Protein AF-0000000074000317 (afdb_homodimer)

Nearest PDB structures (foldseek):
  3him-assembly1_A  TM=6.839E-01  e=2.232E-04  Rhodococcus jostii
  5gpa-assembly1_B  TM=7.346E-01  e=1.108E-03  Halalkalibacterium halodurans C-125
  5gp9-assembly1_A  TM=6.939E-01  e=4.728E-03  Halalkalibacterium halodurans C-125
  3whc-assembly3_F  TM=7.235E-01  e=8.621E-03  Bacillus subtilis subsp. subtilis str. 168
  6wai-assembly1_A  TM=7.110E-01  e=1.495E-02  Vibrio vulnificus

pLDDT: mean 85.28, std 20.79, range [19.98, 98.88]

Radius of gyration: 20.83 Å; Cα contacts (8 Å, |Δi|>4): 450; chains: 2; bounding box: 48×56×44 Å

Organism: NCBI:txid1917863

InterPro domains:
  IPR001647 DNA-binding HTH domain, TetR-type [PF00440] (4-39)
  IPR001647 DNA-binding HTH domain, TetR-type [PS50977] (1-47)
  IPR009057 Homedomain-like superfamily [SSF46689] (4-55)
  IPR025996 HTH-type transcriptional regulator MT1864/Rv1816-like, C-terminal domain [PF13305] (67-149)
  IPR036271 Tetracyclin repressor-like, C-terminal domain superfamily [SSF48498] (64-149)
  IPR050109 HTH-type, TetR-like transcriptional regulator [PTHR30055] (2-180)

Foldseek 3Di:
DPPCDDVCPPPVVLCVLVVPPPPPDPVPPPDPLVVLLVLLLVLLQVLLVQLLVLVVPDPALLSSLLSNLVSVLVSCLSRVSSVCSNPVPPSDDPDDRPPSNVVSNVSSLVSLLVSQVSCLVVQFFPVVDDSSVLSCLSVVQSVVLSVVCSVQCVDPDVVSVVVSVVVSSVSSVVSSVVGTDD/DPPCDDVCPPPVVLCVLVVPDPPPDPVPPPDPLVVLLVLLLVLLQVLLVQLVVLVVPDPALLSSLLSNLVSVLVSCLSRVSSVCSNPVPPSDDPDDRDPSNVVSNVSSLVSLLVSQVSCLVVQFFPVVDDSSVLSCLSVVQSVVLSVVCSVQCVDPDVVSVVVSVVVSSVSSVVSSVVGTDD

Sequence (364 aa):
MESFGVHNLSLRDIAAEIGVSHTAPYRHFPKKMDLLLAITALGFKELRDTLREAWEISEEPSEKLKKSGENYIRLAWRNPRRTELMFSGEVIPEGPIPIDLAKYGEEAYYELFRVVQYGQEKGVFQKEINTDAMAMTVWSSVHGFAVLNERYIKSEDPAVRERVEMQMSLLLTLVIDGIRTLMESFGVHNLSLRDIAAEIGVSHTAPYRHFPKKMDLLLAITALGFKELRDTLREAWEISEEPSEKLKKSGENYIRLAWRNPRRTELMFSGEVIPEGPIPIDLAKYGEEAYYELFRVVQYGQEKGVFQKEINTDAMAMTVWSSVHGFAVLNERYIKSEDPAVRERVEMQMSLLLTLVIDGIRTL

Solvent-accessible surface area (backbone atoms only — not comparable to full-atom values): 19435 Å² total; per-residue (Å²): 132,84,80,80,59,82,47,56,73,36,67,60,58,46,30,58,70,68,66,51,67,83,77,64,61,66,73,73,44,87,46,75,62,57,51,51,49,50,53,30,22,51,49,27,42,51,48,26,57,52,38,52,51,20,67,75,73,41,88,49,42,69,58,22,47,44,43,28,44,53,48,50,30,52,51,36,61,74,35,50,65,54,44,44,52,60,58,66,70,73,76,64,66,95,57,77,72,54,64,62,36,55,49,24,45,52,49,29,52,44,49,52,40,49,45,49,43,49,16,25,75,71,57,50,24,44,67,88,52,58,56,67,54,51,38,48,38,55,49,15,27,40,50,14,41,33,57,73,38,46,71,46,63,67,41,88,46,64,68,51,29,50,50,51,52,51,42,51,54,50,36,45,50,29,51,49,52,23,44,35,47,131,135,84,79,80,56,85,42,57,72,36,69,59,57,46,31,58,70,68,66,50,68,83,76,67,60,67,73,72,47,87,46,75,62,57,50,51,49,50,54,33,21,50,50,26,42,51,48,26,56,54,39,52,50,20,66,75,73,40,89,48,43,70,59,23,47,43,44,28,44,52,47,51,29,51,51,35,61,73,35,50,64,55,44,44,51,61,59,65,70,73,76,65,66,94,55,77,71,54,64,62,36,55,48,23,44,51,49,29,52,44,50,51,41,48,45,51,44,50,16,26,74,73,56,50,23,44,69,87,52,57,57,67,54,53,38,48,38,53,49,13,26,40,50,15,42,34,57,74,38,45,68,45,63,66,41,89,46,64,68,53,29,50,50,50,53,52,44,50,55,49,36,47,51,31,51,49,51,22,43,36,48,130

Secondary structure (DSSP, 8-state):
-----S----HHHHHHHTT--TTSHHHH-SSHHHHHHHHHHHHHHHHHHHHHTHHHH-SSHHHHHHHHHHHHHHHHHHSHHHHHHHHSS----SSSPPHHHHHHHHHHHHHHHHHHHHHHHTTSB-TTS-HHHHHHHHHHHHHHHHHHTHHHHT-S-HHHHHHHHHHHHHHHHHHHHHHB--/-----TT---HHHHHHHTT--SSSTTTT-SSHHHHHHHHHHHHHHHHHHHHHTHHHH-SSHHHHHHHHHHHHHHHHHHSHHHHHHHHSS----SSSPPHHHHHHHHHHHHHHHHHHHHHHHTTSB-TTS-HHHHHHHHHHHHHHHHHHTHHHHT-S-HHHHHHHHHHHHHHHHHHHHHHB--

Structure (mmCIF, N/CA/C/O backbone):
data_AF-0000000074000317-model_v1
#
loop_
_entity.id
_entity.type
_entity.pdbx_description
1 polymer 'Transcriptional regulator, TetR family'
#
loop_
_atom_site.group_PDB
_atom_site.id
_atom_site.type_symbol
_atom_site.label_atom_id
_atom_site.label_alt_id
_atom_site.label_comp_id
_atom_site.label_asym_id
_atom_site.label_entity_id
_atom_site.label_seq_id
_atom_site.pdbx_PDB_ins_code
_atom_site.Cartn_x
_atom_site.Cartn_y
_atom_site.Cartn_z
_atom_site.occupancy
_atom_site.B_iso_or_equiv
_atom_site.auth_seq_id
_atom_site.auth_comp_id
_atom_site.auth_asym_id
_atom_site.auth_atom_id
_atom_site.pdbx_PDB_model_num
ATOM 1 N N . MET A 1 1 ? -3.109 33.188 16 1 20.17 1 MET A N 1
ATOM 2 C CA . MET A 1 1 ? -2.818 31.922 16.656 1 20.17 1 MET A CA 1
ATOM 3 C C . MET A 1 1 ? -3.098 30.75 15.734 1 20.17 1 MET A C 1
ATOM 5 O O . MET A 1 1 ? -4.258 30.438 15.43 1 20.17 1 MET A O 1
ATOM 9 N N . GLU A 1 2 ? -2.449 30.656 14.547 1 25.88 2 GLU A N 1
ATOM 10 C CA . GLU A 1 2 ? -2.584 29.922 13.297 1 25.88 2 GLU A CA 1
ATOM 11 C C . GLU A 1 2 ? -2.605 28.406 13.547 1 25.88 2 GLU A C 1
ATOM 13 O O . GLU A 1 2 ? -1.661 27.859 14.109 1 25.88 2 GLU A O 1
ATOM 18 N N . SER A 1 3 ? -3.797 27.906 14.07 1 26.31 3 SER A N 1
ATOM 19 C CA . SER A 1 3 ? -4.273 26.594 14.5 1 26.31 3 SER A CA 1
ATOM 20 C C . SER A 1 3 ? -3.748 25.484 13.594 1 26.31 3 SER A C 1
ATOM 22 O O . SER A 1 3 ? -3.932 25.531 12.375 1 26.31 3 SER A O 1
ATOM 24 N N . PHE A 1 4 ? -2.568 24.938 13.93 1 30.09 4 PHE A N 1
ATOM 25 C CA . PHE A 1 4 ? -1.633 23.922 13.461 1 30.09 4 PHE A CA 1
ATOM 26 C C . PHE A 1 4 ? -2.354 22.609 13.188 1 30.09 4 PHE A C 1
ATOM 28 O O . PHE A 1 4 ? -2.836 21.953 14.109 1 30.09 4 PHE A O 1
ATOM 35 N N . GLY A 1 5 ? -3.178 22.5 12.195 1 30.34 5 GLY A N 1
ATOM 36 C CA . GLY A 1 5 ? -4.066 21.391 11.844 1 30.34 5 GLY A CA 1
ATOM 37 C C . GLY A 1 5 ? -3.387 20.047 11.906 1 30.34 5 GLY A C 1
ATOM 38 O O . GLY A 1 5 ? -2.188 19.953 12.172 1 30.34 5 GLY A O 1
ATOM 39 N N . VAL A 1 6 ? -3.953 18.938 11.5 1 35.91 6 VAL A N 1
ATOM 40 C CA . VAL A 1 6 ? -3.803 17.516 11.82 1 35.91 6 VAL A CA 1
ATOM 41 C C . VAL A 1 6 ? -2.408 17.047 11.406 1 35.91 6 VAL A C 1
ATOM 43 O O . VAL A 1 6 ? -1.836 16.156 12.047 1 35.91 6 VAL A O 1
ATOM 46 N N . HIS A 1 7 ? -2.047 17.188 10.125 1 39.53 7 HIS A N 1
ATOM 47 C CA . HIS A 1 7 ? -0.786 16.516 9.82 1 39.53 7 HIS A CA 1
ATOM 48 C C . HIS A 1 7 ? 0.372 17.172 10.57 1 39.53 7 HIS A C 1
ATOM 50 O O . HIS A 1 7 ? 1.254 17.766 9.953 1 39.53 7 HIS A O 1
ATOM 56 N N . ASN A 1 8 ? 0.291 17.828 11.625 1 38.81 8 ASN A N 1
ATOM 57 C CA . ASN A 1 8 ? 1.424 18.25 12.445 1 38.81 8 ASN A CA 1
ATOM 58 C C . ASN A 1 8 ? 2.371 17.078 12.727 1 38.81 8 ASN A C 1
ATOM 60 O O . ASN A 1 8 ? 2.219 16.375 13.727 1 38.81 8 ASN A O 1
ATOM 64 N N . LEU A 1 9 ? 2.727 16.312 11.664 1 44.44 9 LEU A N 1
ATOM 65 C CA . LEU A 1 9 ? 3.879 15.539 12.094 1 44.44 9 LEU A CA 1
ATOM 66 C C . LEU A 1 9 ? 4.832 16.391 12.93 1 44.44 9 LEU A C 1
ATOM 68 O O . LEU A 1 9 ? 5.547 17.234 12.383 1 44.44 9 LEU A O 1
ATOM 72 N N . SER A 1 10 ? 4.41 16.797 14.055 1 47.34 10 SER A N 1
ATOM 73 C CA . SER A 1 10 ? 5.277 17.594 14.914 1 47.34 10 SER A CA 1
ATOM 74 C C . SER A 1 10 ? 6.68 17 14.984 1 47.34 10 SER A C 1
ATOM 76 O O . SER A 1 10 ? 6.848 15.773 14.938 1 47.34 10 SER A O 1
ATOM 78 N N . LEU A 1 11 ? 7.656 17.797 14.391 1 49.06 11 LEU A N 1
ATOM 79 C CA . LEU A 1 11 ? 9.062 17.5 14.633 1 49.06 11 LEU A CA 1
ATOM 80 C C . LEU A 1 11 ? 9.25 16.812 15.984 1 49.06 11 LEU A C 1
ATOM 82 O O . LEU A 1 11 ? 10.109 15.938 16.125 1 49.06 11 LEU A O 1
ATOM 86 N N . ARG A 1 12 ? 8.289 17.203 16.781 1 47.19 12 ARG A N 1
ATOM 87 C CA . ARG A 1 12 ? 8.359 16.609 18.125 1 47.19 12 ARG A CA 1
ATOM 88 C C . ARG A 1 12 ? 7.984 15.141 18.094 1 47.19 12 ARG A C 1
ATOM 90 O O . ARG A 1 12 ? 8.633 14.312 18.734 1 47.19 12 ARG A O 1
ATOM 97 N N . ASP A 1 13 ? 6.977 14.867 17.344 1 53.25 13 ASP A N 1
ATOM 98 C CA . ASP A 1 13 ? 6.539 13.477 17.312 1 53.25 13 ASP A CA 1
ATOM 99 C C . ASP A 1 13 ? 7.57 12.594 16.609 1 53.25 13 ASP A C 1
ATOM 101 O O . ASP A 1 13 ? 7.836 11.469 17.047 1 53.25 13 ASP A O 1
ATOM 105 N N . ILE A 1 14 ? 8.18 13.203 15.602 1 54.78 14 ILE A N 1
ATOM 106 C CA . ILE A 1 14 ? 9.227 12.477 14.883 1 54.78 14 ILE A CA 1
ATOM 107 C C . ILE A 1 14 ? 10.461 12.336 15.773 1 54.78 14 ILE A C 1
ATOM 109 O O . ILE A 1 14 ? 11.062 11.266 15.836 1 54.78 14 ILE A O 1
ATOM 113 N N . ALA A 1 15 ? 10.805 13.477 16.359 1 51.44 15 ALA A N 1
ATOM 114 C CA . ALA A 1 15 ? 11.961 13.461 17.25 1 51.44 15 ALA A CA 1
ATOM 115 C C . ALA A 1 15 ? 11.773 12.438 18.359 1 51.44 15 ALA A C 1
ATOM 117 O O . ALA A 1 15 ? 12.719 11.719 18.719 1 51.44 15 ALA A O 1
ATOM 118 N N . ALA A 1 16 ? 10.578 12.391 18.875 1 51.31 16 ALA A N 1
ATOM 119 C CA . ALA A 1 16 ? 10.281 11.43 19.938 1 51.31 16 ALA A CA 1
ATOM 120 C C . ALA A 1 16 ? 10.414 10 19.438 1 51.31 16 ALA A C 1
ATOM 122 O O . ALA A 1 16 ? 10.859 9.117 20.172 1 51.31 16 ALA A O 1
ATOM 123 N N . GLU A 1 17 ? 10.016 9.914 18.297 1 50.31 17 GLU A N 1
ATOM 124 C CA . GLU A 1 17 ? 10.086 8.57 17.734 1 50.31 17 GLU A CA 1
ATOM 125 C C . GLU A 1 17 ? 11.531 8.141 17.5 1 50.31 17 GLU A C 1
ATOM 127 O O . GLU A 1 17 ? 11.859 6.957 17.594 1 50.31 17 GLU A O 1
ATOM 132 N N . ILE A 1 18 ? 12.32 9.156 17.094 1 50 18 ILE A N 1
ATOM 133 C CA . ILE A 1 18 ? 13.68 8.781 16.719 1 50 18 ILE A CA 1
ATOM 134 C C . ILE A 1 18 ? 14.586 8.875 17.953 1 50 18 ILE A C 1
ATOM 136 O O . ILE A 1 18 ? 15.797 8.641 17.859 1 50 18 ILE A O 1
ATOM 140 N N . GLY A 1 19 ? 13.992 9 19.125 1 42.91 19 GLY A N 1
ATOM 141 C CA . GLY A 1 19 ? 14.805 9.016 20.328 1 42.91 19 GLY A CA 1
ATOM 142 C C . GLY A 1 19 ? 15.703 10.234 20.422 1 42.91 19 GLY A C 1
ATOM 143 O O . GLY A 1 19 ? 16.734 10.203 21.109 1 42.91 19 GLY A O 1
ATOM 144 N N . VAL A 1 20 ? 15.734 11.172 19.547 1 40.84 20 VAL A N 1
ATOM 145 C CA . VAL A 1 20 ? 16.578 12.359 19.719 1 40.84 20 VAL A CA 1
ATOM 146 C C . VAL A 1 20 ? 15.945 13.289 20.75 1 40.84 20 VAL A C 1
ATOM 148 O O . VAL A 1 20 ? 14.727 13.477 20.766 1 40.84 20 VAL A O 1
ATOM 151 N N . SER A 1 21 ? 16.453 13.344 21.969 1 37.53 21 SER A N 1
ATOM 152 C CA . SER A 1 21 ? 16.094 14.25 23.062 1 37.53 21 SER A CA 1
ATOM 153 C C . SER A 1 21 ? 15.922 15.68 22.547 1 37.53 21 SER A C 1
ATOM 155 O O . SER A 1 21 ? 16.562 16.078 21.578 1 37.53 21 SER A O 1
ATOM 157 N N . HIS A 1 22 ? 14.789 16.422 22.828 1 38.41 22 HIS A N 1
ATOM 158 C CA . HIS A 1 22 ? 14.375 17.781 22.516 1 38.41 22 HIS A CA 1
ATOM 159 C C . HIS A 1 22 ? 15.562 18.734 22.562 1 38.41 22 HIS A C 1
ATOM 161 O O . HIS A 1 22 ? 15.43 19.906 22.203 1 38.41 22 HIS A O 1
ATOM 167 N N . THR A 1 23 ? 16.469 18.516 23.547 1 35.22 23 THR A N 1
ATOM 168 C CA . THR A 1 23 ? 17.375 19.625 23.875 1 35.22 23 THR A CA 1
ATOM 169 C C . THR A 1 23 ? 18.219 20 22.672 1 35.22 23 THR A C 1
ATOM 171 O O . THR A 1 23 ? 18.547 21.172 22.469 1 35.22 23 THR A O 1
ATOM 174 N N . ALA A 1 24 ? 19.031 19.109 22.156 1 36.31 24 ALA A N 1
ATOM 175 C CA . ALA A 1 24 ? 20.266 19.5 21.469 1 36.31 24 ALA A CA 1
ATOM 176 C C . ALA A 1 24 ? 19.969 20.062 20.094 1 36.31 24 ALA A C 1
ATOM 178 O O . ALA A 1 24 ? 20.609 21.016 19.641 1 36.31 24 ALA A O 1
ATOM 179 N N . PRO A 1 25 ? 19.25 19.234 19.297 1 41.72 25 PRO A N 1
ATOM 180 C CA . PRO A 1 25 ? 19.5 19.516 17.875 1 41.72 25 PRO A CA 1
ATOM 181 C C . PRO A 1 25 ? 18.781 20.766 17.375 1 41.72 25 PRO A C 1
ATOM 183 O O . PRO A 1 25 ? 18.844 21.094 16.188 1 41.72 25 PRO A O 1
ATOM 186 N N . TYR A 1 26 ? 18.016 21.344 18.234 1 41.06 26 TYR A N 1
ATOM 187 C CA . TYR A 1 26 ? 17.328 22.453 17.578 1 41.06 26 TYR A CA 1
ATOM 188 C C . TYR A 1 26 ? 18.328 23.484 17.062 1 41.06 26 TYR A C 1
ATOM 190 O O . TYR A 1 26 ? 18.031 24.25 16.156 1 41.06 26 TYR A O 1
ATOM 198 N N . ARG A 1 27 ? 19.25 23.656 17.906 1 39.38 27 ARG A N 1
ATOM 199 C CA . ARG A 1 27 ? 20.094 24.812 17.609 1 39.38 27 ARG A CA 1
ATOM 200 C C . ARG A 1 27 ? 20.828 24.625 16.297 1 39.38 27 ARG A C 1
ATOM 202 O O . ARG A 1 27 ? 21.094 25.609 15.586 1 39.38 27 ARG A O 1
ATOM 209 N N . HIS A 1 28 ? 21.484 23.469 16.016 1 39.66 28 HIS A N 1
ATOM 210 C CA . HIS A 1 28 ? 22.5 23.375 14.977 1 39.66 28 HIS A CA 1
ATOM 211 C C . HIS A 1 28 ? 21.875 23.031 13.625 1 39.66 28 HIS A C 1
ATOM 213 O O . HIS A 1 28 ? 22.594 22.938 12.617 1 39.66 28 HIS A O 1
ATOM 219 N N . PHE A 1 29 ? 20.719 22.266 13.539 1 45.66 29 PHE A N 1
ATOM 220 C CA . PHE A 1 29 ? 20.281 22.141 12.148 1 45.66 29 PHE A CA 1
ATOM 221 C C . PHE A 1 29 ? 19.688 23.453 11.641 1 45.66 29 PHE A C 1
ATOM 223 O O . PHE A 1 29 ? 18.672 23.906 12.148 1 45.66 29 PHE A O 1
ATOM 230 N N . PRO A 1 30 ? 20.453 24.391 11.148 1 53.12 30 PRO A N 1
ATOM 231 C CA . PRO A 1 30 ? 20 25.703 10.719 1 53.12 30 PRO A CA 1
ATOM 232 C C . PRO A 1 30 ? 18.578 25.688 10.133 1 53.12 30 PRO A C 1
ATOM 234 O O . PRO A 1 30 ? 17.859 26.672 10.234 1 53.12 30 PRO A O 1
ATOM 237 N N . LYS A 1 31 ? 18.031 24.469 9.289 1 68.94 31 LYS A N 1
ATOM 238 C CA . LYS A 1 31 ? 16.75 24.516 8.594 1 68.94 31 LYS A CA 1
ATOM 239 C C . LYS A 1 31 ? 15.953 23.234 8.844 1 68.94 31 LYS A C 1
ATOM 241 O O . LYS A 1 31 ? 16.516 22.156 8.953 1 68.94 31 LYS A O 1
ATOM 246 N N . LYS A 1 32 ? 14.906 23.234 9.453 1 75.69 32 LYS A N 1
ATOM 247 C CA . LYS A 1 32 ? 13.914 22.172 9.625 1 75.69 32 LYS A CA 1
ATOM 248 C C . LYS A 1 32 ? 14.062 21.109 8.547 1 75.69 32 LYS A C 1
ATOM 250 O O . LYS A 1 32 ? 14 19.906 8.836 1 75.69 32 LYS A O 1
ATOM 255 N N . MET A 1 33 ? 14.461 21.422 7.457 1 80.31 33 MET A N 1
ATOM 256 C CA . MET A 1 33 ? 14.555 20.5 6.328 1 80.31 33 MET A CA 1
ATOM 257 C C . MET A 1 33 ? 15.781 19.609 6.453 1 80.31 33 MET A C 1
ATOM 259 O O . MET A 1 33 ? 15.734 18.438 6.105 1 80.31 33 MET A O 1
ATOM 263 N N . ASP A 1 34 ? 16.797 20.094 6.945 1 80.12 34 ASP A N 1
ATOM 264 C CA . ASP A 1 34 ? 18.016 19.312 7.121 1 80.12 34 ASP A CA 1
ATOM 265 C C . ASP A 1 34 ? 17.797 18.203 8.148 1 80.12 34 ASP A C 1
ATOM 267 O O . ASP A 1 34 ? 18.312 17.094 7.984 1 80.12 34 ASP A O 1
ATOM 271 N N . LEU A 1 35 ? 17.188 18.562 9.219 1 83.44 35 LEU A N 1
ATOM 272 C CA . LEU A 1 35 ? 16.875 17.578 10.242 1 83.44 35 LEU A CA 1
ATOM 273 C C . LEU A 1 35 ? 15.977 16.469 9.688 1 83.44 35 LEU A C 1
ATOM 275 O O . LEU A 1 35 ? 16.234 15.281 9.922 1 83.44 35 LEU A O 1
ATOM 279 N N . LEU A 1 36 ? 14.977 16.844 8.906 1 84.88 36 LEU A N 1
ATOM 280 C CA . LEU A 1 36 ? 14.062 15.875 8.32 1 84.88 36 LEU A CA 1
ATOM 281 C C . LEU A 1 36 ? 14.805 14.938 7.367 1 84.88 36 LEU A C 1
ATOM 283 O O . LEU A 1 36 ? 14.547 13.734 7.355 1 84.88 36 LEU A O 1
ATOM 287 N N . LEU A 1 37 ? 15.703 15.531 6.668 1 87.38 37 LEU A N 1
ATOM 288 C CA . LEU A 1 37 ? 16.484 14.742 5.734 1 87.38 37 LEU A CA 1
ATOM 289 C C . LEU A 1 37 ? 17.359 13.734 6.48 1 87.38 37 LEU A C 1
ATOM 291 O O . LEU A 1 37 ? 17.5 12.586 6.055 1 87.38 37 LEU A O 1
ATOM 295 N N . ALA A 1 38 ? 17.891 14.148 7.555 1 87 38 ALA A N 1
ATOM 296 C CA . ALA A 1 38 ? 18.75 13.266 8.352 1 87 38 ALA A CA 1
ATOM 297 C C . ALA A 1 38 ? 17.938 12.133 8.969 1 87 38 ALA A C 1
ATOM 299 O O . ALA A 1 38 ? 18.375 10.984 8.977 1 87 38 ALA A O 1
ATOM 300 N N . ILE A 1 39 ? 16.797 12.422 9.461 1 89.5 39 ILE A N 1
ATOM 301 C CA . ILE A 1 39 ? 15.906 11.43 10.047 1 89.5 39 ILE A CA 1
ATOM 302 C C . ILE A 1 39 ? 15.484 10.414 8.984 1 89.5 39 ILE A C 1
ATOM 304 O O . ILE A 1 39 ? 15.461 9.211 9.25 1 89.5 39 ILE A O 1
ATOM 308 N N . THR A 1 40 ? 15.219 10.938 7.844 1 92.31 40 THR A N 1
ATOM 309 C CA . THR A 1 40 ? 14.836 10.078 6.727 1 92.31 40 THR A CA 1
ATOM 310 C C . THR A 1 40 ? 15.977 9.148 6.344 1 92.31 40 THR A C 1
ATOM 312 O O . THR A 1 40 ? 15.773 7.949 6.145 1 92.31 40 THR A O 1
ATOM 315 N N . ALA A 1 41 ? 17.172 9.68 6.281 1 93.25 41 ALA A N 1
ATOM 316 C CA . ALA A 1 41 ? 18.344 8.867 5.965 1 93.25 41 ALA A CA 1
ATOM 317 C C . ALA A 1 41 ? 18.531 7.75 6.988 1 93.25 41 ALA A C 1
ATOM 319 O O . ALA A 1 41 ? 18.797 6.602 6.621 1 93.25 41 ALA A O 1
ATOM 320 N N . LEU A 1 42 ? 18.344 8.062 8.195 1 93.75 42 LEU A N 1
ATOM 321 C CA . LEU A 1 42 ? 18.469 7.066 9.258 1 93.75 42 LEU A CA 1
ATOM 322 C C . LEU A 1 42 ? 17.375 6 9.125 1 93.75 42 LEU A C 1
ATOM 324 O O . LEU A 1 42 ? 17.625 4.824 9.406 1 93.75 42 LEU A O 1
ATOM 328 N N . GLY A 1 43 ? 16.203 6.406 8.758 1 95.75 43 GLY A N 1
ATOM 329 C CA . GLY A 1 43 ? 15.133 5.461 8.5 1 95.75 43 GLY A CA 1
ATOM 330 C C . GLY A 1 43 ? 15.477 4.449 7.422 1 95.75 43 GLY A C 1
ATOM 331 O O . GLY A 1 43 ? 15.266 3.248 7.602 1 95.75 43 GLY A O 1
ATOM 332 N N . PHE A 1 44 ? 16.078 4.934 6.383 1 96.94 44 PHE A N 1
ATOM 333 C CA . PHE A 1 44 ? 16.438 4.051 5.281 1 96.94 44 PHE A CA 1
ATOM 334 C C . PHE A 1 44 ? 17.609 3.145 5.68 1 96.94 44 PHE A C 1
ATOM 336 O O . PHE A 1 44 ? 17.672 1.992 5.242 1 96.94 44 PHE A O 1
ATOM 343 N N . LYS A 1 45 ? 18.516 3.689 6.461 1 97.38 45 LYS A N 1
ATOM 344 C CA . LYS A 1 45 ? 19.594 2.854 6.969 1 97.38 45 LYS A CA 1
ATOM 345 C C . LYS A 1 45 ? 19.062 1.689 7.793 1 97.38 45 LYS A C 1
ATOM 347 O O . LYS A 1 45 ? 19.469 0.543 7.605 1 97.38 45 LYS A O 1
ATOM 352 N N . GLU A 1 46 ? 18.156 1.977 8.68 1 97.31 46 GLU A N 1
ATOM 353 C CA . GLU A 1 46 ? 17.547 0.929 9.5 1 97.31 46 GLU A CA 1
ATOM 354 C C . GLU A 1 46 ? 16.797 -0.074 8.633 1 97.31 46 GLU A C 1
ATOM 356 O O . GLU A 1 46 ? 16.844 -1.28 8.883 1 97.31 46 GLU A O 1
ATOM 361 N N . LEU A 1 47 ? 16.062 0.41 7.633 1 97.88 47 LEU A N 1
ATOM 362 C CA . LEU A 1 47 ? 15.344 -0.462 6.715 1 97.88 47 LEU A CA 1
ATOM 363 C C . LEU A 1 47 ? 16.297 -1.409 5.996 1 97.88 47 LEU A C 1
ATOM 365 O O . LEU A 1 47 ? 16.047 -2.617 5.941 1 97.88 47 LEU A O 1
ATOM 369 N N . ARG A 1 48 ? 17.375 -0.845 5.492 1 97.69 48 ARG A N 1
ATOM 370 C CA . ARG A 1 48 ? 18.391 -1.65 4.836 1 97.69 48 ARG A CA 1
ATOM 371 C C . ARG A 1 48 ? 18.906 -2.75 5.762 1 97.69 48 ARG A C 1
ATOM 373 O O . ARG A 1 48 ? 18.938 -3.922 5.379 1 97.69 48 ARG A O 1
ATOM 380 N N . ASP A 1 49 ? 19.219 -2.375 6.969 1 97.19 49 ASP A N 1
ATOM 381 C CA . ASP A 1 49 ? 19.766 -3.33 7.93 1 97.19 49 ASP A CA 1
ATOM 382 C C . ASP A 1 49 ? 18.734 -4.402 8.281 1 97.19 49 ASP A C 1
ATOM 384 O O . ASP A 1 49 ? 19.078 -5.582 8.398 1 97.19 49 ASP A O 1
ATOM 388 N N . THR A 1 50 ? 17.5 -4.031 8.43 1 96.56 50 THR A N 1
ATOM 389 C CA . THR A 1 50 ? 16.406 -4.938 8.766 1 96.56 50 THR A CA 1
ATOM 390 C C . THR A 1 50 ? 16.172 -5.938 7.641 1 96.56 50 THR A C 1
ATOM 392 O O . THR A 1 50 ? 16 -7.133 7.895 1 96.56 50 THR A O 1
ATOM 395 N N . LEU A 1 51 ? 16.172 -5.473 6.387 1 96.81 51 LEU A N 1
ATOM 396 C CA . LEU A 1 51 ? 15.938 -6.348 5.242 1 96.81 51 LEU A CA 1
ATOM 397 C C . LEU A 1 51 ? 17.094 -7.312 5.043 1 96.81 51 LEU A C 1
ATOM 399 O O . LEU A 1 51 ? 16.891 -8.445 4.594 1 96.81 51 LEU A O 1
ATOM 403 N N . ARG A 1 52 ? 18.297 -6.883 5.41 1 95.06 52 ARG A N 1
ATOM 404 C CA . ARG A 1 52 ? 19.484 -7.727 5.289 1 95.06 52 ARG A CA 1
ATOM 405 C C . ARG A 1 52 ? 19.391 -8.953 6.195 1 95.06 52 ARG A C 1
ATOM 407 O O . ARG A 1 52 ? 19.922 -10.008 5.875 1 95.06 52 ARG A O 1
ATOM 414 N N . GLU A 1 53 ? 18.656 -8.812 7.289 1 93.12 53 GLU A N 1
ATOM 415 C CA . GLU A 1 53 ? 18.5 -9.891 8.25 1 93.12 53 GLU A CA 1
ATOM 416 C C . GLU A 1 53 ? 17.812 -11.102 7.617 1 93.12 53 GLU A C 1
ATOM 418 O O . GLU A 1 53 ? 18.047 -12.242 8.039 1 93.12 53 GLU A O 1
ATOM 423 N N . ALA A 1 54 ? 16.953 -10.867 6.629 1 87.38 54 ALA A N 1
ATOM 424 C CA . ALA A 1 54 ? 16.219 -11.945 5.973 1 87.38 54 ALA A CA 1
ATOM 425 C C . ALA A 1 54 ? 17.172 -12.938 5.312 1 87.38 54 ALA A C 1
ATOM 427 O O . ALA A 1 54 ? 16.859 -14.125 5.184 1 87.38 54 ALA A O 1
ATOM 428 N N . TRP A 1 55 ? 18.328 -12.508 4.863 1 90.44 55 TRP A N 1
ATOM 429 C CA . TRP A 1 55 ? 19.297 -13.344 4.164 1 90.44 55 TRP A CA 1
ATOM 430 C C . TRP A 1 55 ? 19.969 -14.328 5.121 1 90.44 55 TRP A C 1
ATOM 432 O O . TRP A 1 55 ? 20.516 -15.344 4.688 1 90.44 55 TRP A O 1
ATOM 442 N N . GLU A 1 56 ? 19.859 -14.016 6.41 1 92.12 56 GLU A N 1
ATOM 443 C CA . GLU A 1 56 ? 20.516 -14.867 7.402 1 92.12 56 GLU A CA 1
ATOM 444 C C . GLU A 1 56 ? 19.578 -15.953 7.906 1 92.12 56 GLU A C 1
ATOM 446 O O . GLU A 1 56 ? 20.016 -16.922 8.539 1 92.12 56 GLU A O 1
ATOM 451 N N . ILE A 1 57 ? 18.391 -15.875 7.586 1 90 57 ILE A N 1
ATOM 452 C CA . ILE A 1 57 ? 17.375 -16.719 8.219 1 90 57 ILE A CA 1
ATOM 453 C C . ILE A 1 57 ? 17.172 -17.984 7.379 1 90 57 ILE A C 1
ATOM 455 O O . ILE A 1 57 ? 16.938 -19.062 7.918 1 90 57 ILE A O 1
ATOM 459 N N . SER A 1 58 ? 17.172 -17.875 6.086 1 90.19 58 SER A N 1
ATOM 460 C CA . SER A 1 58 ? 16.891 -19.016 5.215 1 90.19 58 SER A CA 1
ATOM 461 C C . SER A 1 58 ? 17.609 -18.875 3.877 1 90.19 58 SER A C 1
ATOM 463 O O . SER A 1 58 ? 17.953 -17.766 3.463 1 90.19 58 SER A O 1
ATOM 465 N N . GLU A 1 59 ? 17.812 -20.031 3.26 1 92.25 59 GLU A N 1
ATOM 466 C CA . GLU A 1 59 ? 18.359 -20.047 1.907 1 92.25 59 GLU A CA 1
ATOM 467 C C . GLU A 1 59 ? 17.25 -20.156 0.863 1 92.25 59 GLU A C 1
ATOM 469 O O . GLU A 1 59 ? 17.5 -19.984 -0.332 1 92.25 59 GLU A O 1
ATOM 474 N N . GLU A 1 60 ? 16.047 -20.438 1.299 1 96.62 60 GLU A N 1
ATOM 475 C CA . GLU A 1 60 ? 14.938 -20.578 0.367 1 96.62 60 GLU A CA 1
ATOM 476 C C . GLU A 1 60 ? 14.391 -19.203 -0.038 1 96.62 60 GLU A C 1
ATOM 478 O O . GLU A 1 60 ? 14.008 -18.406 0.819 1 96.62 60 GLU A O 1
ATOM 483 N N . PRO A 1 61 ? 14.32 -18.938 -1.348 1 97.44 61 PRO A N 1
ATOM 484 C CA . PRO A 1 61 ? 13.938 -17.594 -1.825 1 97.44 61 PRO A CA 1
ATOM 485 C C . PRO A 1 61 ? 12.578 -17.156 -1.291 1 97.44 61 PRO A C 1
ATOM 487 O O . PRO A 1 61 ? 12.422 -16 -0.875 1 97.44 61 PRO A O 1
ATOM 490 N N . SER A 1 62 ? 11.602 -18.078 -1.279 1 97.81 62 SER A N 1
ATOM 491 C CA . SER A 1 62 ? 10.266 -17.703 -0.808 1 97.81 62 SER A CA 1
ATOM 492 C C . SER A 1 62 ? 10.281 -17.344 0.672 1 97.81 62 SER A C 1
ATOM 494 O O . SER A 1 62 ? 9.625 -16.391 1.088 1 97.81 62 SER A O 1
ATOM 496 N N . GLU A 1 63 ? 11.023 -18.078 1.444 1 97.31 63 GLU A N 1
ATOM 497 C CA . GLU A 1 63 ? 11.125 -17.797 2.873 1 97.31 63 GLU A CA 1
ATOM 498 C C . GLU A 1 63 ? 11.859 -16.484 3.127 1 97.31 63 GLU A C 1
ATOM 500 O O . GLU A 1 63 ? 11.477 -15.711 4.016 1 97.31 63 GLU A O 1
ATOM 505 N N . LYS A 1 64 ? 12.922 -16.203 2.365 1 97.62 64 LYS A N 1
ATOM 506 C CA . LYS A 1 64 ? 13.648 -14.945 2.467 1 97.62 64 LYS A CA 1
ATOM 507 C C . LYS A 1 64 ? 12.734 -13.758 2.18 1 97.62 64 LYS A C 1
ATOM 509 O O . LYS A 1 64 ? 12.758 -12.758 2.902 1 97.62 64 LYS A O 1
ATOM 514 N N . LEU A 1 65 ? 11.984 -13.914 1.126 1 98.25 65 LEU A N 1
ATOM 515 C CA . LEU A 1 65 ? 11.086 -12.828 0.733 1 98.25 65 LEU A CA 1
ATOM 516 C C . LEU A 1 65 ? 9.992 -12.633 1.771 1 98.25 65 LEU A C 1
ATOM 518 O O . LEU A 1 65 ? 9.641 -11.5 2.102 1 98.25 65 LEU A O 1
ATOM 522 N N . LYS A 1 66 ? 9.445 -13.734 2.273 1 98.19 66 LYS A N 1
ATOM 523 C CA . LYS A 1 66 ? 8.422 -13.664 3.314 1 98.19 66 LYS A CA 1
ATOM 524 C C . LYS A 1 66 ? 8.953 -12.953 4.559 1 98.19 66 LYS A C 1
ATOM 526 O O . LYS A 1 66 ? 8.297 -12.07 5.102 1 98.19 66 LYS A O 1
ATOM 531 N N . LYS A 1 67 ? 10.109 -13.297 4.977 1 97.75 67 LYS A N 1
ATOM 532 C CA . LYS A 1 67 ? 10.727 -12.688 6.156 1 97.75 67 LYS A CA 1
ATOM 533 C C . LYS A 1 67 ? 11.031 -11.211 5.914 1 97.75 67 LYS A C 1
ATOM 535 O O . LYS A 1 67 ? 10.828 -10.383 6.801 1 97.75 67 LYS A O 1
ATOM 540 N N . SER A 1 68 ? 11.547 -10.906 4.746 1 98 68 SER A N 1
ATOM 541 C CA . SER A 1 68 ? 11.773 -9.508 4.387 1 98 68 SER A CA 1
ATOM 542 C C . SER A 1 68 ? 10.484 -8.695 4.492 1 98 68 SER A C 1
ATOM 544 O O . SER A 1 68 ? 10.484 -7.594 5.039 1 98 68 SER A O 1
ATOM 546 N N . GLY A 1 69 ? 9.391 -9.273 3.961 1 98.5 69 GLY A N 1
ATOM 547 C CA . GLY A 1 69 ? 8.102 -8.602 4.027 1 98.5 69 GLY A CA 1
ATOM 548 C C . GLY A 1 69 ? 7.602 -8.406 5.449 1 98.5 69 GLY A C 1
ATOM 549 O O . GLY A 1 69 ? 7.137 -7.32 5.805 1 98.5 69 GLY A O 1
ATOM 550 N N . GLU A 1 70 ? 7.723 -9.406 6.246 1 98.19 70 GLU A N 1
ATOM 551 C CA . GLU A 1 70 ? 7.344 -9.312 7.652 1 98.19 70 GLU A CA 1
ATOM 552 C C . GLU A 1 70 ? 8.141 -8.227 8.367 1 98.19 70 GLU A C 1
ATOM 554 O O . GLU A 1 70 ? 7.57 -7.422 9.109 1 98.19 70 GLU A O 1
ATOM 559 N N . ASN A 1 71 ? 9.438 -8.242 8.156 1 97.62 71 ASN A N 1
ATOM 560 C CA . ASN A 1 71 ? 10.32 -7.262 8.789 1 97.62 71 ASN A CA 1
ATOM 561 C C . ASN A 1 71 ? 9.977 -5.84 8.359 1 97.62 71 ASN A C 1
ATOM 563 O O . ASN A 1 71 ? 9.984 -4.918 9.18 1 97.62 71 ASN A O 1
ATOM 567 N N . TYR A 1 72 ? 9.695 -5.68 7.113 1 98.38 72 TYR A N 1
ATOM 568 C CA . TYR A 1 72 ? 9.297 -4.371 6.605 1 98.38 72 TYR A CA 1
ATOM 569 C C . TYR A 1 72 ? 8.047 -3.867 7.316 1 98.38 72 TYR A C 1
ATOM 571 O O . TYR A 1 72 ? 8.023 -2.736 7.809 1 98.38 72 TYR A O 1
ATOM 579 N N . ILE A 1 73 ? 7.031 -4.707 7.391 1 98.62 73 ILE A N 1
ATOM 580 C CA . ILE A 1 73 ? 5.746 -4.328 7.969 1 98.62 73 ILE A CA 1
ATOM 581 C C . ILE A 1 73 ? 5.93 -3.99 9.445 1 98.62 73 ILE A C 1
ATOM 583 O O . ILE A 1 73 ? 5.445 -2.957 9.922 1 98.62 73 ILE A O 1
ATOM 587 N N . ARG A 1 74 ? 6.656 -4.762 10.117 1 97.75 74 ARG A N 1
ATOM 588 C CA . ARG A 1 74 ? 6.867 -4.543 11.547 1 97.75 74 ARG A CA 1
ATOM 589 C C . ARG A 1 74 ? 7.66 -3.262 11.797 1 97.75 74 ARG A C 1
ATOM 591 O O . ARG A 1 74 ? 7.375 -2.523 12.742 1 97.75 74 ARG A O 1
ATOM 598 N N . LEU A 1 75 ? 8.648 -3.012 10.992 1 97.38 75 LEU A N 1
ATOM 599 C CA . LEU A 1 75 ? 9.414 -1.777 11.109 1 97.38 75 LEU A CA 1
ATOM 600 C C . LEU A 1 75 ? 8.531 -0.559 10.875 1 97.38 75 LEU A C 1
ATOM 602 O O . LEU A 1 75 ? 8.609 0.423 11.617 1 97.38 75 LEU A O 1
ATOM 606 N N . ALA A 1 76 ? 7.707 -0.633 9.828 1 97.12 76 ALA A N 1
ATOM 607 C CA . ALA A 1 76 ? 6.789 0.463 9.531 1 97.12 76 ALA A CA 1
ATOM 608 C C . ALA A 1 76 ? 5.84 0.717 10.703 1 97.12 76 ALA A C 1
ATOM 610 O O . ALA A 1 76 ? 5.559 1.869 11.039 1 97.12 76 ALA A O 1
ATOM 611 N N . TRP A 1 77 ? 5.363 -0.355 11.32 1 96.75 77 TRP A N 1
ATOM 612 C CA . TRP A 1 77 ? 4.43 -0.237 12.43 1 96.75 77 TRP A CA 1
ATOM 613 C C . TRP A 1 77 ? 5.125 0.318 13.672 1 96.75 77 TRP A C 1
ATOM 615 O O . TRP A 1 77 ? 4.512 1.034 14.469 1 96.75 77 TRP A O 1
ATOM 625 N N . ARG A 1 78 ? 6.379 0.057 13.828 1 95.06 78 ARG A N 1
ATOM 626 C CA . ARG A 1 78 ? 7.141 0.549 14.977 1 95.06 78 ARG A CA 1
ATOM 627 C C . ARG A 1 78 ? 7.434 2.039 14.836 1 95.06 78 ARG A C 1
ATOM 629 O O . ARG A 1 78 ? 7.5 2.76 15.836 1 95.06 78 ARG A O 1
ATOM 636 N N . ASN A 1 79 ? 7.59 2.516 13.602 1 92.06 79 ASN A N 1
ATOM 637 C CA . ASN A 1 79 ? 7.945 3.904 13.336 1 92.06 79 ASN A CA 1
ATOM 638 C C . ASN A 1 79 ? 7.074 4.5 12.234 1 92.06 79 ASN A C 1
ATOM 640 O O . ASN A 1 79 ? 7.586 4.926 11.195 1 92.06 79 ASN A O 1
ATOM 644 N N . PRO A 1 80 ? 5.797 4.629 12.5 1 90 80 PRO A N 1
ATOM 645 C CA . PRO A 1 80 ? 4.891 5.027 11.422 1 90 80 PRO A CA 1
ATOM 646 C C . PRO A 1 80 ? 5.18 6.434 10.898 1 90 80 PRO A C 1
ATOM 648 O O . PRO A 1 80 ? 5.074 6.684 9.695 1 90 80 PRO A O 1
ATOM 651 N N . ARG A 1 81 ? 5.5 7.34 11.758 1 85.19 81 ARG A N 1
ATOM 652 C CA . ARG A 1 81 ? 5.766 8.711 11.336 1 85.19 81 ARG A CA 1
ATOM 653 C C . ARG A 1 81 ? 7.059 8.797 10.531 1 85.19 81 ARG A C 1
ATOM 655 O O . ARG A 1 81 ? 7.137 9.531 9.539 1 85.19 81 ARG A O 1
ATOM 662 N N . ARG A 1 82 ? 8.078 8.109 10.969 1 90.31 82 ARG A N 1
ATOM 663 C CA . ARG A 1 82 ? 9.312 8.055 10.195 1 90.31 82 ARG A CA 1
ATOM 664 C C . ARG A 1 82 ? 9.078 7.414 8.836 1 90.31 82 ARG A C 1
ATOM 666 O O . ARG A 1 82 ? 9.617 7.875 7.824 1 90.31 82 ARG A O 1
ATOM 673 N N . THR A 1 83 ? 8.297 6.336 8.828 1 93.19 83 THR A N 1
ATOM 674 C CA . THR A 1 83 ? 7.957 5.676 7.574 1 93.19 83 THR A CA 1
ATOM 675 C C . THR A 1 83 ? 7.238 6.637 6.633 1 93.19 83 THR A C 1
ATOM 677 O O . THR A 1 83 ? 7.535 6.684 5.438 1 93.19 83 THR A O 1
ATOM 680 N N . GLU A 1 84 ? 6.375 7.367 7.152 1 88.94 84 GLU A N 1
ATOM 681 C CA . GLU A 1 84 ? 5.676 8.375 6.359 1 88.94 84 GLU A CA 1
ATOM 682 C C . GLU A 1 84 ? 6.652 9.383 5.766 1 88.94 84 GLU A C 1
ATOM 684 O O . GLU A 1 84 ? 6.547 9.742 4.594 1 88.94 84 GLU A O 1
ATOM 689 N N . LEU A 1 85 ? 7.574 9.867 6.516 1 86.88 85 LEU A N 1
ATOM 690 C CA . LEU A 1 85 ? 8.578 10.805 6.039 1 86.88 85 LEU A CA 1
ATOM 691 C C . LEU A 1 85 ? 9.391 10.203 4.898 1 86.88 85 LEU A C 1
ATOM 693 O O . LEU A 1 85 ? 9.711 10.891 3.922 1 86.88 85 LEU A O 1
ATOM 697 N N . MET A 1 86 ? 9.664 8.984 5.043 1 92.88 86 MET A N 1
ATOM 698 C CA . MET A 1 86 ? 10.516 8.273 4.09 1 92.88 86 MET A CA 1
ATOM 699 C C . MET A 1 86 ? 9.836 8.164 2.73 1 92.88 86 MET A C 1
ATOM 701 O O . MET A 1 86 ? 10.492 8.227 1.692 1 92.88 86 MET A O 1
ATOM 705 N N . PHE A 1 87 ? 8.492 8.094 2.756 1 92.06 87 PHE A N 1
ATOM 706 C CA . PHE A 1 87 ? 7.875 7.664 1.503 1 92.06 87 PHE A CA 1
ATOM 707 C C . PHE A 1 87 ? 6.809 8.656 1.057 1 92.06 87 PHE A C 1
ATOM 709 O O . PHE A 1 87 ? 6.23 8.508 -0.023 1 92.06 87 PHE A O 1
ATOM 716 N N . SER A 1 88 ? 6.523 9.68 1.809 1 79.94 88 SER A N 1
ATOM 717 C CA . SER A 1 88 ? 5.477 10.641 1.476 1 79.94 88 SER A CA 1
ATOM 718 C C . SER A 1 88 ? 5.91 11.57 0.346 1 79.94 88 SER A C 1
ATOM 720 O O . SER A 1 88 ? 5.074 12.203 -0.3 1 79.94 88 SER A O 1
ATOM 722 N N . GLY A 1 89 ? 7.207 11.695 0.046 1 75.25 89 GLY A N 1
ATOM 723 C CA . GLY A 1 89 ? 7.699 12.641 -0.938 1 75.25 89 GLY A CA 1
ATOM 724 C C . GLY A 1 89 ? 7.727 14.07 -0.428 1 75.25 89 GLY A C 1
ATOM 725 O O . GLY A 1 89 ? 8.023 15 -1.184 1 75.25 89 GLY A O 1
ATOM 726 N N . GLU A 1 90 ? 7.438 14.258 0.774 1 70 90 GLU A N 1
ATOM 727 C CA . GLU A 1 90 ? 7.363 15.602 1.337 1 70 90 GLU A CA 1
ATOM 728 C C . GLU A 1 90 ? 8.75 16.125 1.696 1 70 90 GLU A C 1
ATOM 730 O O . GLU A 1 90 ? 8.945 17.344 1.816 1 70 90 GLU A O 1
ATOM 735 N N . VAL A 1 91 ? 9.617 15.258 1.973 1 74.88 91 VAL A N 1
ATOM 736 C CA . VAL A 1 91 ? 10.984 15.641 2.291 1 74.88 91 VAL A CA 1
ATOM 737 C C . VAL A 1 91 ? 11.773 15.875 1.003 1 74.88 91 VAL A C 1
ATOM 739 O O . VAL A 1 91 ? 12.359 14.945 0.446 1 74.88 91 VAL A O 1
ATOM 742 N N . ILE A 1 92 ? 11.633 17.062 0.454 1 74.44 92 ILE A N 1
ATOM 743 C CA . ILE A 1 92 ? 12.289 17.422 -0.8 1 74.44 92 ILE A CA 1
ATOM 744 C C . ILE A 1 92 ? 13.445 18.375 -0.52 1 74.44 92 ILE A C 1
ATOM 746 O O . ILE A 1 92 ? 13.234 19.516 -0.111 1 74.44 92 ILE A O 1
ATOM 750 N N . PRO A 1 93 ? 14.562 17.828 -0.819 1 78.25 93 PRO A N 1
ATOM 751 C CA . PRO A 1 93 ? 15.711 18.703 -0.585 1 78.25 93 PRO A CA 1
ATOM 752 C C . PRO A 1 93 ? 15.758 19.891 -1.541 1 78.25 93 PRO A C 1
ATOM 754 O O . PRO A 1 93 ? 15.352 19.781 -2.699 1 78.25 93 PRO A O 1
ATOM 757 N N . GLU A 1 94 ? 16.062 21.094 -1.014 1 75.25 94 GLU A N 1
ATOM 758 C CA . GLU A 1 94 ? 16.25 22.281 -1.843 1 75.25 94 GLU A CA 1
ATOM 759 C C . GLU A 1 94 ? 17.484 22.141 -2.732 1 75.25 94 GLU A C 1
ATOM 761 O O . GLU A 1 94 ? 17.547 22.734 -3.811 1 75.25 94 GLU A O 1
ATOM 766 N N . GLY A 1 95 ? 18.359 21.328 -2.443 1 79.81 95 GLY A N 1
ATOM 767 C CA . GLY A 1 95 ? 19.594 21.062 -3.162 1 79.81 95 GLY A CA 1
ATOM 768 C C . GLY A 1 95 ? 19.781 19.594 -3.484 1 79.81 95 GLY A C 1
ATOM 769 O O . GLY A 1 95 ? 18.812 18.844 -3.648 1 79.81 95 GLY A O 1
ATOM 770 N N . PRO A 1 96 ? 20.969 19.375 -3.713 1 85.69 96 PRO A N 1
ATOM 771 C CA . PRO A 1 96 ? 21.266 17.953 -3.971 1 85.69 96 PRO A CA 1
ATOM 772 C C . PRO A 1 96 ? 20.812 17.047 -2.832 1 85.69 96 PRO A C 1
ATOM 774 O O . PRO A 1 96 ? 20.875 17.438 -1.663 1 85.69 96 PRO A O 1
ATOM 777 N N . ILE A 1 97 ? 20.359 15.945 -3.201 1 87.12 97 ILE A N 1
ATOM 778 C CA . ILE A 1 97 ? 20 14.945 -2.203 1 87.12 97 ILE A CA 1
ATOM 779 C C . ILE A 1 97 ? 21.234 14.586 -1.374 1 87.12 97 ILE A C 1
ATOM 781 O O . ILE A 1 97 ? 22.297 14.289 -1.926 1 87.12 97 ILE A O 1
ATOM 785 N N . PRO A 1 98 ? 21.094 14.703 -0.051 1 89.94 98 PRO A N 1
ATOM 786 C CA . PRO A 1 98 ? 22.219 14.273 0.771 1 89.94 98 PRO A CA 1
ATOM 787 C C . PRO A 1 98 ? 22.719 12.883 0.407 1 89.94 98 PRO A C 1
ATOM 789 O O . PRO A 1 98 ? 21.922 11.984 0.146 1 89.94 98 PRO A O 1
ATOM 792 N N . ILE A 1 99 ? 23.953 12.68 0.363 1 90.81 99 ILE A N 1
ATOM 793 C CA . ILE A 1 99 ? 24.609 11.461 -0.103 1 90.81 99 ILE A CA 1
ATOM 794 C C . ILE A 1 99 ? 24.109 10.266 0.708 1 90.81 99 ILE A C 1
ATOM 796 O O . ILE A 1 99 ? 23.828 9.203 0.149 1 90.81 99 ILE A O 1
ATOM 800 N N . ASP A 1 100 ? 24.031 10.422 2.02 1 91.25 100 ASP A N 1
ATOM 801 C CA . ASP A 1 100 ? 23.594 9.336 2.889 1 91.25 100 ASP A CA 1
ATOM 802 C C . ASP A 1 100 ? 22.156 8.922 2.576 1 91.25 100 ASP A C 1
ATOM 804 O O . ASP A 1 100 ? 21.828 7.734 2.588 1 91.25 100 ASP A O 1
ATOM 808 N N . LEU A 1 101 ? 21.359 9.883 2.338 1 92.56 101 LEU A N 1
ATOM 809 C CA . LEU A 1 101 ? 19.969 9.578 2.008 1 92.56 101 LEU A CA 1
ATOM 810 C C . LEU A 1 101 ? 19.891 8.789 0.706 1 92.56 101 LEU A C 1
ATOM 812 O O . LEU A 1 101 ? 19.188 7.77 0.64 1 92.56 101 LEU A O 1
ATOM 816 N N . ALA A 1 102 ? 20.562 9.25 -0.299 1 93.25 102 ALA A N 1
ATOM 817 C CA . ALA A 1 102 ? 20.578 8.547 -1.581 1 93.25 102 ALA A CA 1
ATOM 818 C C . ALA A 1 102 ? 21.156 7.141 -1.429 1 93.25 102 ALA A C 1
ATOM 820 O O . ALA A 1 102 ? 20.562 6.176 -1.932 1 93.25 102 ALA A O 1
ATOM 821 N N . LYS A 1 103 ? 22.219 7.043 -0.725 1 95.88 103 LYS A N 1
ATOM 822 C CA . LYS A 1 103 ? 22.922 5.773 -0.536 1 95.88 103 LYS A CA 1
ATOM 823 C C . LYS A 1 103 ? 22.031 4.77 0.201 1 95.88 103 LYS A C 1
ATOM 825 O O . LYS A 1 103 ? 21.812 3.652 -0.277 1 95.88 103 LYS A O 1
ATOM 830 N N . TYR A 1 104 ? 21.5 5.16 1.316 1 95 104 TYR A N 1
ATOM 831 C CA . TYR A 1 104 ? 20.734 4.227 2.131 1 95 104 TYR A CA 1
ATOM 832 C C . TYR A 1 104 ? 19.406 3.869 1.455 1 95 104 TYR A C 1
ATOM 834 O O . TYR A 1 104 ? 18.938 2.738 1.569 1 95 104 TYR A O 1
ATOM 842 N N . GLY A 1 105 ? 18.828 4.852 0.771 1 95.38 105 GLY A N 1
ATOM 843 C CA . GLY A 1 105 ? 17.641 4.547 -0.004 1 95.38 105 GLY A CA 1
ATOM 844 C C . GLY A 1 105 ? 17.875 3.498 -1.073 1 95.38 105 GLY A C 1
ATOM 845 O O . GLY A 1 105 ? 17.109 2.537 -1.186 1 95.38 105 GLY A O 1
ATOM 846 N N . GLU A 1 106 ? 18.891 3.676 -1.8 1 96.56 106 GLU A N 1
ATOM 847 C CA . GLU A 1 106 ? 19.25 2.738 -2.861 1 96.56 106 GLU A CA 1
ATOM 848 C C . GLU A 1 106 ? 19.594 1.367 -2.291 1 96.56 106 GLU A C 1
ATOM 850 O O . GLU A 1 106 ? 19.188 0.34 -2.838 1 96.56 106 GLU A O 1
ATOM 855 N N . GLU A 1 107 ? 20.328 1.369 -1.229 1 97.19 107 GLU A N 1
ATOM 856 C CA . GLU A 1 107 ? 20.75 0.109 -0.617 1 97.19 107 GLU A CA 1
ATOM 857 C C . GLU A 1 107 ? 19.547 -0.648 -0.055 1 97.19 107 GLU A C 1
ATOM 859 O O . GLU A 1 107 ? 19.484 -1.876 -0.141 1 97.19 107 GLU A O 1
ATOM 864 N N . ALA A 1 108 ? 18.625 0.058 0.576 1 97.5 108 ALA A N 1
ATOM 865 C CA . ALA A 1 108 ? 17.422 -0.585 1.098 1 97.5 108 ALA A CA 1
ATOM 866 C C . ALA A 1 108 ? 16.625 -1.25 -0.023 1 97.5 108 ALA A C 1
ATOM 868 O O . ALA A 1 108 ? 16.203 -2.402 0.106 1 97.5 108 ALA A O 1
ATOM 869 N N . TYR A 1 109 ? 16.438 -0.541 -1.105 1 97.06 109 TYR A N 1
ATOM 870 C CA . TYR A 1 109 ? 15.734 -1.108 -2.248 1 97.06 109 TYR A CA 1
ATOM 871 C C . TYR A 1 109 ? 16.484 -2.316 -2.805 1 97.06 109 TYR A C 1
ATOM 873 O O . TYR A 1 109 ? 15.859 -3.314 -3.184 1 97.06 109 TYR A O 1
ATOM 881 N N . TYR A 1 110 ? 17.766 -2.191 -2.877 1 97.38 110 TYR A N 1
ATOM 882 C CA . TYR A 1 110 ? 18.578 -3.268 -3.434 1 97.38 110 TYR A CA 1
ATOM 883 C C . TYR A 1 110 ? 18.406 -4.547 -2.621 1 97.38 110 TYR A C 1
ATOM 885 O O . TYR A 1 110 ? 18.453 -5.648 -3.174 1 97.38 110 TYR A O 1
ATOM 893 N N . GLU A 1 111 ? 18.188 -4.449 -1.333 1 97.44 111 GLU A N 1
ATOM 894 C CA . GLU A 1 111 ? 18 -5.637 -0.509 1 97.44 111 GLU A CA 1
ATOM 895 C C . GLU A 1 111 ? 16.75 -6.398 -0.924 1 97.44 111 GLU A C 1
ATOM 897 O O . GLU A 1 111 ? 16.719 -7.629 -0.906 1 97.44 111 GLU A O 1
ATOM 902 N N . LEU A 1 112 ? 15.719 -5.684 -1.27 1 97.5 112 LEU A N 1
ATOM 903 C CA . LEU A 1 112 ? 14.523 -6.324 -1.815 1 97.5 112 LEU A CA 1
ATOM 904 C C . LEU A 1 112 ? 14.797 -6.875 -3.213 1 97.5 112 LEU A C 1
ATOM 906 O O . LEU A 1 112 ? 14.453 -8.023 -3.51 1 97.5 112 LEU A O 1
ATOM 910 N N . PHE A 1 113 ? 15.43 -6.074 -4.02 1 97.94 113 PHE A N 1
ATOM 911 C CA . PHE A 1 113 ? 15.758 -6.438 -5.395 1 97.94 113 PHE A CA 1
ATOM 912 C C . PHE A 1 113 ? 16.531 -7.754 -5.438 1 97.94 113 PHE A C 1
ATOM 914 O O . PHE A 1 113 ? 16.203 -8.648 -6.219 1 97.94 113 PHE A O 1
ATOM 921 N N . ARG A 1 114 ? 17.469 -7.875 -4.605 1 97.5 114 ARG A N 1
ATOM 922 C CA . ARG A 1 114 ? 18.375 -9.023 -4.695 1 97.5 114 ARG A CA 1
ATOM 923 C C . ARG A 1 114 ? 17.672 -10.305 -4.246 1 97.5 114 ARG A C 1
ATOM 925 O O . ARG A 1 114 ? 17.953 -11.383 -4.766 1 97.5 114 ARG A O 1
ATOM 932 N N . VAL A 1 115 ? 16.734 -10.219 -3.266 1 97.75 115 VAL A N 1
ATOM 933 C CA . VAL A 1 115 ? 15.977 -11.406 -2.875 1 97.75 115 VAL A CA 1
ATOM 934 C C . VAL A 1 115 ? 15.117 -11.883 -4.047 1 97.75 115 VAL A C 1
ATOM 936 O O . VAL A 1 115 ? 15.055 -13.078 -4.332 1 97.75 115 VAL A O 1
ATOM 939 N N . VAL A 1 116 ? 14.461 -10.945 -4.758 1 98.5 116 VAL A N 1
ATOM 940 C CA . VAL A 1 116 ? 13.633 -11.273 -5.91 1 98.5 116 VAL A CA 1
ATOM 941 C C . VAL A 1 116 ? 14.508 -11.875 -7.016 1 98.5 116 VAL A C 1
ATOM 943 O O . VAL A 1 116 ? 14.18 -12.93 -7.562 1 98.5 116 VAL A O 1
ATOM 946 N N . GLN A 1 117 ? 15.609 -11.219 -7.266 1 98.56 117 GLN A N 1
ATOM 947 C CA . GLN A 1 117 ? 16.531 -11.695 -8.289 1 98.56 117 GLN A CA 1
ATOM 948 C C . GLN A 1 117 ? 17.047 -13.094 -7.969 1 98.56 117 GLN A C 1
ATOM 950 O O . GLN A 1 117 ? 17.125 -13.953 -8.852 1 98.56 117 GLN A O 1
ATOM 955 N N . TYR A 1 118 ? 17.406 -13.266 -6.746 1 98 118 TYR A N 1
ATOM 956 C CA . TYR A 1 118 ? 17.875 -14.562 -6.285 1 98 118 TYR A CA 1
ATOM 957 C C . TYR A 1 118 ? 16.844 -15.648 -6.551 1 98 118 TYR A C 1
ATOM 959 O O . TYR A 1 118 ? 17.172 -16.719 -7.055 1 98 118 TYR A O 1
ATOM 967 N N . GLY A 1 119 ? 15.594 -15.398 -6.223 1 98.38 119 GLY A N 1
ATOM 968 C CA . GLY A 1 119 ? 14.516 -16.344 -6.477 1 98.38 119 GLY A CA 1
ATOM 969 C C . GLY A 1 119 ? 14.312 -16.625 -7.953 1 98.38 119 GLY A C 1
ATOM 970 O O . GLY A 1 119 ? 14.016 -17.766 -8.336 1 98.38 119 GLY A O 1
ATOM 971 N N . GLN A 1 120 ? 14.445 -15.602 -8.773 1 98.56 120 GLN A N 1
ATOM 972 C CA . GLN A 1 120 ? 14.344 -15.789 -10.219 1 98.56 120 GLN A CA 1
ATOM 973 C C . GLN A 1 120 ? 15.484 -16.656 -10.742 1 98.56 120 GLN A C 1
ATOM 975 O O . GLN A 1 120 ? 15.266 -17.562 -11.547 1 98.56 120 GLN A O 1
ATOM 980 N N . GLU A 1 121 ? 16.641 -16.359 -10.289 1 98.06 121 GLU A N 1
ATOM 981 C CA . GLU A 1 121 ? 17.828 -17.125 -10.703 1 98.06 121 GLU A CA 1
ATOM 982 C C . GLU A 1 121 ? 17.703 -18.594 -10.305 1 98.06 121 GLU A C 1
ATOM 984 O O . GLU A 1 121 ? 18.156 -19.484 -11.031 1 98.06 121 GLU A O 1
ATOM 989 N N . LYS A 1 122 ? 17.062 -18.875 -9.156 1 97.69 122 LYS A N 1
ATOM 990 C CA . LYS A 1 122 ? 16.891 -20.234 -8.656 1 97.69 122 LYS A CA 1
ATOM 991 C C . LYS A 1 122 ? 15.68 -20.906 -9.297 1 97.69 122 LYS A C 1
ATOM 993 O O . LYS A 1 122 ? 15.391 -22.062 -9.016 1 97.69 122 LYS A O 1
ATOM 998 N N . GLY A 1 123 ? 14.922 -20.172 -10.047 1 98 123 GLY A N 1
ATOM 999 C CA . GLY A 1 123 ? 13.773 -20.719 -10.75 1 98 123 GLY A CA 1
ATOM 1000 C C . GLY A 1 123 ? 12.531 -20.797 -9.883 1 98 123 GLY A C 1
ATOM 1001 O O . GLY A 1 123 ? 11.547 -21.438 -10.258 1 98 123 GLY A O 1
ATOM 1002 N N . VAL A 1 124 ? 12.578 -20.156 -8.75 1 98.25 124 VAL A N 1
ATOM 1003 C CA . VAL A 1 124 ? 11.453 -20.172 -7.809 1 98.25 124 VAL A CA 1
ATOM 1004 C C . VAL A 1 124 ? 10.438 -19.109 -8.203 1 98.25 124 VAL A C 1
ATOM 1006 O O . VAL A 1 124 ? 9.227 -19.328 -8.094 1 98.25 124 VAL A O 1
ATOM 1009 N N . PHE A 1 125 ? 10.938 -17.953 -8.633 1 98.62 125 PHE A N 1
ATOM 1010 C CA . PHE A 1 125 ? 10.086 -16.891 -9.125 1 98.62 125 PHE A CA 1
ATOM 1011 C C . PHE A 1 125 ? 10.148 -16.797 -10.648 1 98.62 125 PHE A C 1
ATOM 1013 O O . PHE A 1 125 ? 11.156 -17.172 -11.25 1 98.62 125 PHE A O 1
ATOM 1020 N N . GLN A 1 126 ? 9.086 -16.312 -11.227 1 98.25 126 GLN A N 1
ATOM 1021 C CA . GLN A 1 126 ? 8.953 -16.234 -12.68 1 98.25 126 GLN A CA 1
ATOM 1022 C C . GLN A 1 126 ? 10.07 -15.391 -13.289 1 98.25 126 GLN A C 1
ATOM 1024 O O . GLN A 1 126 ? 10.18 -14.195 -13.023 1 98.25 126 GLN A O 1
ATOM 1029 N N . LYS A 1 127 ? 10.828 -15.945 -14.203 1 97.06 127 LYS A N 1
ATOM 1030 C CA . LYS A 1 127 ? 12.016 -15.312 -14.766 1 97.06 127 LYS A CA 1
ATOM 1031 C C . LYS A 1 127 ? 11.641 -14.32 -15.867 1 97.06 127 LYS A C 1
ATOM 1033 O O . LYS A 1 127 ? 12.445 -13.453 -16.234 1 97.06 127 LYS A O 1
ATOM 1038 N N . GLU A 1 128 ? 10.461 -14.484 -16.438 1 96.62 128 GLU A N 1
ATOM 1039 C CA . GLU A 1 128 ? 10.055 -13.648 -17.562 1 96.62 128 GLU A CA 1
ATOM 1040 C C . GLU A 1 128 ? 9.617 -12.266 -17.094 1 96.62 128 GLU A C 1
ATOM 1042 O O . GLU A 1 128 ? 9.484 -11.344 -17.906 1 96.62 128 GLU A O 1
ATOM 1047 N N . ILE A 1 129 ? 9.359 -12.188 -15.781 1 97.31 129 ILE A N 1
ATOM 1048 C CA . ILE A 1 129 ? 8.953 -10.898 -15.227 1 97.31 129 ILE A CA 1
ATOM 1049 C C . ILE A 1 129 ? 10.18 -10.078 -14.859 1 97.31 129 ILE A C 1
ATOM 1051 O O . ILE A 1 129 ? 11.117 -10.586 -14.242 1 97.31 129 ILE A O 1
ATOM 1055 N N . ASN A 1 130 ? 10.164 -8.812 -15.32 1 97.56 130 ASN A N 1
ATOM 1056 C CA . ASN A 1 130 ? 11.227 -7.891 -14.93 1 97.56 130 ASN A CA 1
ATOM 1057 C C . ASN A 1 130 ? 11.406 -7.84 -13.422 1 97.56 130 ASN A C 1
ATOM 1059 O O . ASN A 1 130 ? 10.43 -7.734 -12.68 1 97.56 130 ASN A O 1
ATOM 1063 N N . THR A 1 131 ? 12.641 -7.934 -12.945 1 98.31 131 THR A N 1
ATOM 1064 C CA . THR A 1 131 ? 12.945 -8.023 -11.523 1 98.31 131 THR A CA 1
ATOM 1065 C C . THR A 1 131 ? 12.414 -6.805 -10.781 1 98.31 131 THR A C 1
ATOM 1067 O O . THR A 1 131 ? 11.805 -6.934 -9.711 1 98.31 131 THR A O 1
ATOM 1070 N N . ASP A 1 132 ? 12.594 -5.602 -11.32 1 97.75 132 ASP A N 1
ATOM 1071 C CA . ASP A 1 132 ? 12.125 -4.367 -10.695 1 97.75 132 ASP A CA 1
ATOM 1072 C C . ASP A 1 132 ? 10.609 -4.352 -10.562 1 97.75 132 ASP A C 1
ATOM 1074 O O . ASP A 1 132 ? 10.07 -3.93 -9.539 1 97.75 132 ASP A O 1
ATOM 1078 N N . ALA A 1 133 ? 9.969 -4.805 -11.57 1 97.44 133 ALA A N 1
ATOM 1079 C CA . ALA A 1 133 ? 8.508 -4.82 -11.562 1 97.44 133 ALA A CA 1
ATOM 1080 C C . ALA A 1 133 ? 7.973 -5.793 -10.516 1 97.44 133 ALA A C 1
ATOM 1082 O O . ALA A 1 133 ? 7.004 -5.488 -9.812 1 97.44 133 ALA A O 1
ATOM 1083 N N . MET A 1 134 ? 8.609 -6.918 -10.438 1 98.44 134 MET A N 1
ATOM 1084 C CA . MET A 1 134 ? 8.219 -7.898 -9.422 1 98.44 134 MET A CA 1
ATOM 1085 C C . MET A 1 134 ? 8.469 -7.363 -8.023 1 98.44 134 MET A C 1
ATOM 1087 O O . MET A 1 134 ? 7.621 -7.496 -7.137 1 98.44 134 MET A O 1
ATOM 1091 N N . ALA A 1 135 ? 9.664 -6.766 -7.848 1 98.5 135 ALA A N 1
ATOM 1092 C CA . ALA A 1 135 ? 10 -6.164 -6.555 1 98.5 135 ALA A CA 1
ATOM 1093 C C . ALA A 1 135 ? 8.984 -5.09 -6.176 1 98.5 135 ALA A C 1
ATOM 1095 O O . ALA A 1 135 ? 8.555 -5.016 -5.02 1 98.5 135 ALA A O 1
ATOM 1096 N N . MET A 1 136 ? 8.57 -4.262 -7.121 1 98.06 136 MET A N 1
ATOM 1097 C CA . MET A 1 136 ? 7.582 -3.215 -6.891 1 98.06 136 MET A CA 1
ATOM 1098 C C . MET A 1 136 ? 6.246 -3.811 -6.457 1 98.06 136 MET A C 1
ATOM 1100 O O . MET A 1 136 ? 5.578 -3.273 -5.574 1 98.06 136 MET A O 1
ATOM 1104 N N . THR A 1 137 ? 5.875 -4.902 -7.062 1 98.56 137 THR A N 1
ATOM 1105 C CA . THR A 1 137 ? 4.637 -5.578 -6.691 1 98.56 137 THR A CA 1
ATOM 1106 C C . THR A 1 137 ? 4.688 -6.027 -5.234 1 98.56 137 THR A C 1
ATOM 1108 O O . THR A 1 137 ? 3.76 -5.762 -4.465 1 98.56 137 THR A O 1
ATOM 1111 N N . VAL A 1 138 ? 5.75 -6.629 -4.852 1 98.75 138 VAL A N 1
ATOM 1112 C CA . VAL A 1 138 ? 5.906 -7.117 -3.482 1 98.75 138 VAL A CA 1
ATOM 1113 C C . VAL A 1 138 ? 5.945 -5.938 -2.516 1 98.75 138 VAL A C 1
ATOM 1115 O O . VAL A 1 13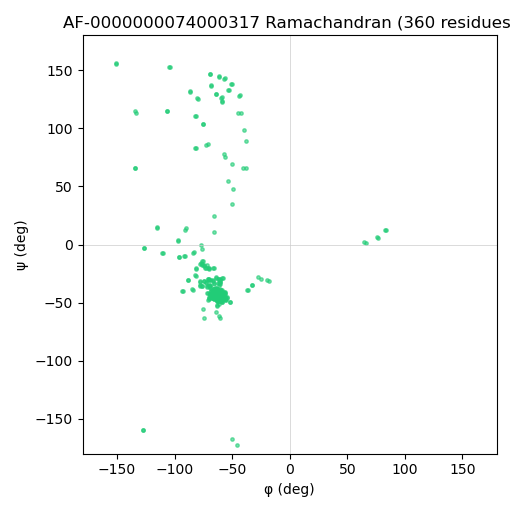8 ? 5.227 -5.926 -1.513 1 98.75 138 VAL A O 1
ATOM 1118 N N . TRP A 1 139 ? 6.754 -4.914 -2.852 1 98.75 139 TRP A N 1
ATOM 1119 C CA . TRP A 1 139 ? 6.891 -3.729 -2.01 1 98.75 139 TRP A CA 1
ATOM 1120 C C . TRP A 1 139 ? 5.547 -3.029 -1.83 1 98.75 139 TRP A C 1
ATOM 1122 O O . TRP A 1 139 ? 5.176 -2.666 -0.712 1 98.75 139 TRP A O 1
ATOM 1132 N N . SER A 1 140 ? 4.844 -2.852 -2.926 1 98.75 140 SER A N 1
ATOM 1133 C CA . SER A 1 140 ? 3.535 -2.211 -2.879 1 98.75 140 SER A CA 1
ATOM 1134 C C . SER A 1 140 ? 2.598 -2.938 -1.923 1 98.75 140 SER A C 1
ATOM 1136 O O . SER A 1 140 ? 1.892 -2.303 -1.136 1 98.75 140 SER A O 1
ATOM 1138 N N . SER A 1 141 ? 2.623 -4.223 -1.942 1 98.88 141 SER A N 1
ATOM 1139 C CA . SER A 1 141 ? 1.708 -5.027 -1.142 1 98.88 141 SER A CA 1
ATOM 1140 C C . SER A 1 141 ? 1.997 -4.879 0.348 1 98.88 141 SER A C 1
ATOM 1142 O O . SER A 1 141 ? 1.09 -4.613 1.139 1 98.88 141 SER A O 1
ATOM 1144 N N . VAL A 1 142 ? 3.277 -4.961 0.687 1 98.81 142 VAL A N 1
ATOM 1145 C CA . VAL A 1 142 ? 3.605 -4.93 2.107 1 98.81 142 VAL A CA 1
ATOM 1146 C C . VAL A 1 142 ? 3.496 -3.5 2.633 1 98.81 142 VAL A C 1
ATOM 1148 O O . VAL A 1 142 ? 3.109 -3.281 3.783 1 98.81 142 VAL A O 1
ATOM 1151 N N . HIS A 1 143 ? 3.861 -2.516 1.82 1 98.5 143 HIS A N 1
ATOM 1152 C CA . HIS A 1 143 ? 3.695 -1.124 2.223 1 98.5 143 HIS A CA 1
ATOM 1153 C C . HIS A 1 143 ? 2.225 -0.785 2.445 1 98.5 143 HIS A C 1
ATOM 1155 O O . HIS A 1 143 ? 1.865 -0.207 3.473 1 98.5 143 HIS A O 1
ATOM 1161 N N . GLY A 1 144 ? 1.413 -1.166 1.477 1 98.5 144 GLY A N 1
ATOM 1162 C CA . GLY A 1 144 ? -0.013 -0.914 1.615 1 98.5 144 GLY A CA 1
ATOM 1163 C C . GLY A 1 144 ? -0.618 -1.57 2.842 1 98.5 144 GLY A C 1
ATOM 1164 O O . GLY A 1 144 ? -1.428 -0.961 3.543 1 98.5 144 GLY A O 1
ATOM 1165 N N . PHE A 1 145 ? -0.221 -2.787 3.115 1 98.75 145 PHE A N 1
ATOM 1166 C CA . PHE A 1 145 ? -0.738 -3.496 4.281 1 98.75 145 PHE A CA 1
ATOM 1167 C C . PHE A 1 145 ? -0.343 -2.783 5.566 1 98.75 145 PHE A C 1
ATOM 1169 O O . PHE A 1 145 ? -1.162 -2.633 6.477 1 98.75 145 PHE A O 1
ATOM 1176 N N . ALA A 1 146 ? 0.926 -2.404 5.652 1 98.25 146 ALA A N 1
ATOM 1177 C CA . ALA A 1 146 ? 1.412 -1.708 6.84 1 98.25 146 ALA A CA 1
ATOM 1178 C C . ALA A 1 146 ? 0.629 -0.42 7.078 1 98.25 146 ALA A C 1
ATOM 1180 O O . ALA A 1 146 ? 0.19 -0.152 8.195 1 98.25 146 ALA A O 1
ATOM 1181 N N . VAL A 1 147 ? 0.443 0.298 6.023 1 96.12 147 VAL A N 1
ATOM 1182 C CA . VAL A 1 147 ? -0.213 1.598 6.129 1 96.12 147 VAL A CA 1
ATOM 1183 C C . VAL A 1 147 ? -1.682 1.407 6.5 1 96.12 147 VAL A C 1
ATOM 1185 O O . VAL A 1 147 ? -2.176 2.029 7.441 1 96.12 147 VAL A O 1
ATOM 1188 N N . LEU A 1 148 ? -2.375 0.51 5.898 1 96.69 148 LEU A N 1
ATOM 1189 C CA . LEU A 1 148 ? -3.816 0.348 6.062 1 96.69 148 LEU A CA 1
ATOM 1190 C C . LEU A 1 148 ? -4.145 -0.261 7.422 1 96.69 148 LEU A C 1
ATOM 1192 O O . LEU A 1 148 ? -5.266 -0.123 7.914 1 96.69 148 LEU A O 1
ATOM 1196 N N . ASN A 1 149 ? -3.15 -0.917 8.039 1 97.12 149 ASN A N 1
ATOM 1197 C CA . ASN A 1 149 ? -3.455 -1.624 9.281 1 97.12 149 ASN A CA 1
ATOM 1198 C C . ASN A 1 149 ? -2.721 -1.013 10.469 1 97.12 149 ASN A C 1
ATOM 1200 O O . ASN A 1 149 ? -2.631 -1.629 11.531 1 97.12 149 ASN A O 1
ATOM 1204 N N . GLU A 1 150 ? -2.193 0.149 10.32 1 94.38 150 GLU A N 1
ATOM 1205 C CA . GLU A 1 150 ? -1.425 0.802 11.375 1 94.38 150 GLU A CA 1
ATOM 1206 C C . GLU A 1 150 ? -2.246 0.933 12.656 1 94.38 150 GLU A C 1
ATOM 1208 O O . GLU A 1 150 ? -1.757 0.636 13.75 1 94.38 150 GLU A O 1
ATOM 1213 N N . ARG A 1 151 ? -3.488 1.392 12.555 1 90.38 151 ARG A N 1
ATOM 1214 C CA . ARG A 1 151 ? -4.328 1.619 13.727 1 90.38 151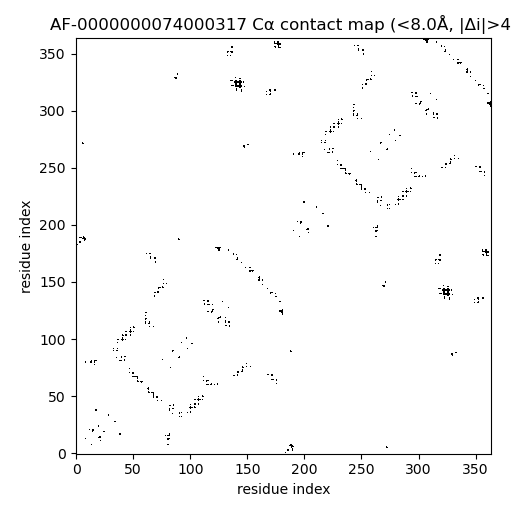 ARG A CA 1
ATOM 1215 C C . ARG A 1 151 ? -4.762 0.299 14.352 1 90.38 151 ARG A C 1
ATOM 1217 O O . ARG A 1 151 ? -4.961 0.219 15.562 1 90.38 151 ARG A O 1
ATOM 1224 N N . TYR A 1 152 ? -4.879 -0.722 13.539 1 93.06 152 TYR A N 1
ATOM 1225 C CA . TYR A 1 152 ? -5.414 -1.989 14.016 1 93.06 152 TYR A CA 1
ATOM 1226 C C . TYR A 1 152 ? -4.363 -2.762 14.805 1 93.06 152 TYR A C 1
ATOM 1228 O O . TYR A 1 152 ? -4.688 -3.445 15.781 1 93.06 152 TYR A O 1
ATOM 1236 N N . ILE A 1 153 ? -3.135 -2.559 14.398 1 95 153 ILE A N 1
ATOM 1237 C CA . ILE A 1 153 ? -2.094 -3.289 15.117 1 95 153 ILE A CA 1
ATOM 1238 C C . ILE A 1 153 ? -1.849 -2.63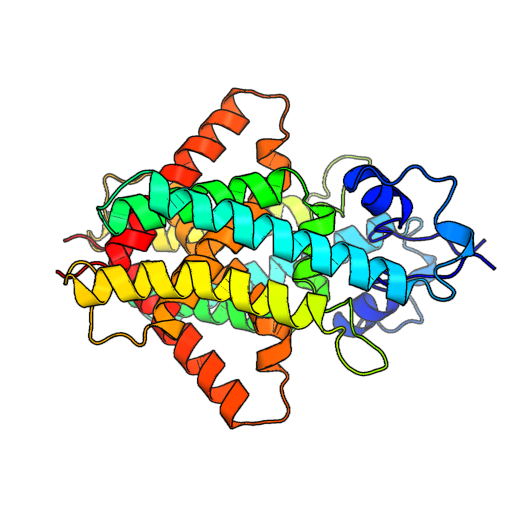5 16.469 1 95 153 ILE A C 1
ATOM 1240 O O . ILE A 1 153 ? -1.252 -3.242 17.359 1 95 153 ILE A O 1
ATOM 1244 N N . LYS A 1 154 ? -2.324 -1.451 16.672 1 92.5 154 LYS A N 1
ATOM 1245 C CA . LYS A 1 154 ? -2.176 -0.726 17.938 1 92.5 154 LYS A CA 1
ATOM 1246 C C . LYS A 1 154 ? -3.414 -0.888 18.812 1 92.5 154 LYS A C 1
ATOM 1248 O O . LYS A 1 154 ? -3.51 -0.278 19.875 1 92.5 154 LYS A O 1
ATOM 1253 N N . SER A 1 155 ? -4.348 -1.685 18.344 1 94.81 155 SER A N 1
ATOM 1254 C CA . SER A 1 155 ? -5.578 -1.908 19.078 1 94.81 155 SER A CA 1
ATOM 1255 C C . SER A 1 155 ? -5.297 -2.533 20.438 1 94.81 155 SER A C 1
ATOM 1257 O O . SER A 1 155 ? -4.41 -3.379 20.578 1 94.81 155 SER A O 1
ATOM 1259 N N . GLU A 1 156 ? -6.051 -2.176 21.422 1 94.56 156 GLU A N 1
ATOM 1260 C CA . GLU A 1 156 ? -5.938 -2.781 22.75 1 94.56 156 GLU A CA 1
ATOM 1261 C C . GLU A 1 156 ? -6.566 -4.172 22.766 1 94.56 156 GLU A C 1
ATOM 1263 O O . GLU A 1 156 ? -6.305 -4.961 23.688 1 94.56 156 GLU A O 1
ATOM 1268 N N . ASP A 1 157 ? -7.375 -4.43 21.781 1 96.5 157 ASP A N 1
ATOM 1269 C CA . ASP A 1 157 ? -8.031 -5.727 21.672 1 96.5 157 ASP A CA 1
ATOM 1270 C C . ASP A 1 157 ? -7.102 -6.766 21.047 1 96.5 157 ASP A C 1
ATOM 1272 O O . ASP A 1 157 ? -6.777 -6.684 19.859 1 96.5 157 ASP A O 1
ATOM 1276 N N . PRO A 1 158 ? -6.676 -7.715 21.859 1 96.56 158 PRO A N 1
ATOM 1277 C CA . PRO A 1 158 ? -5.742 -8.719 21.328 1 96.56 158 PRO A CA 1
ATOM 1278 C C . PRO A 1 158 ? -6.309 -9.477 20.141 1 96.56 158 PRO A C 1
ATOM 1280 O O . PRO A 1 158 ? -5.551 -9.906 19.266 1 96.56 158 PRO A O 1
ATOM 1283 N N . ALA A 1 159 ? -7.609 -9.648 20.047 1 97.19 159 ALA A N 1
ATOM 1284 C CA . ALA A 1 159 ? -8.219 -10.352 18.938 1 97.19 159 ALA A CA 1
ATOM 1285 C C . ALA A 1 159 ? -8.016 -9.594 17.625 1 97.19 159 ALA A C 1
ATOM 1287 O O . ALA A 1 159 ? -7.809 -10.203 16.578 1 97.19 159 ALA A O 1
ATOM 1288 N N . VAL A 1 160 ? -8.109 -8.281 17.766 1 96.94 160 VAL A N 1
ATOM 1289 C CA . VAL A 1 160 ? -7.887 -7.438 16.594 1 96.94 160 VAL A CA 1
ATOM 1290 C C . VAL A 1 160 ? -6.434 -7.562 16.141 1 96.94 160 VAL A C 1
ATOM 1292 O O . VAL A 1 160 ? -6.16 -7.754 14.953 1 96.94 160 VAL A O 1
ATOM 1295 N N . ARG A 1 161 ? -5.484 -7.5 17.047 1 97.38 161 ARG A N 1
ATOM 1296 C CA . ARG A 1 161 ? -4.066 -7.594 16.719 1 97.38 161 ARG A CA 1
ATOM 1297 C C . ARG A 1 161 ? -3.73 -8.953 16.125 1 97.38 161 ARG A C 1
ATOM 1299 O O . ARG A 1 161 ? -2.953 -9.047 15.172 1 97.38 161 ARG A O 1
ATOM 1306 N N . GLU A 1 162 ? -4.285 -9.984 16.641 1 97.25 162 GLU A N 1
ATOM 1307 C CA . GLU A 1 162 ? -4.051 -11.336 16.141 1 97.25 162 GLU A CA 1
ATOM 1308 C C . GLU A 1 162 ? -4.582 -11.492 14.719 1 97.25 162 GLU A C 1
ATOM 1310 O O . GLU A 1 162 ? -3.945 -12.141 13.883 1 97.25 162 GLU A O 1
ATOM 1315 N N . ARG A 1 163 ? -5.719 -10.93 14.484 1 96.94 163 ARG A N 1
ATOM 1316 C CA . ARG A 1 163 ? -6.289 -10.977 13.141 1 96.94 163 ARG A CA 1
ATOM 1317 C C . ARG A 1 163 ? -5.379 -10.281 12.133 1 96.94 163 ARG A C 1
ATOM 1319 O O . ARG A 1 163 ? -5.172 -10.781 11.031 1 96.94 163 ARG A O 1
ATOM 1326 N N . VAL A 1 164 ? -4.844 -9.172 12.531 1 97.94 164 VAL A N 1
ATOM 1327 C CA . VAL A 1 164 ? -3.943 -8.422 11.664 1 97.94 164 VAL A CA 1
ATOM 1328 C C . VAL A 1 164 ? -2.695 -9.25 11.375 1 97.94 164 VAL A C 1
ATOM 1330 O O . VAL A 1 164 ? -2.225 -9.297 10.234 1 97.94 164 VAL A O 1
ATOM 1333 N N . GLU A 1 165 ? -2.156 -9.93 12.352 1 97.44 165 GLU A N 1
ATOM 1334 C CA . GLU A 1 165 ? -0.97 -10.766 12.188 1 97.44 165 GLU A CA 1
ATOM 1335 C C . GLU A 1 165 ? -1.246 -11.93 11.242 1 97.44 165 GLU A C 1
ATOM 1337 O O . GLU A 1 165 ? -0.413 -12.266 10.398 1 97.44 165 GLU A O 1
ATOM 1342 N N . MET A 1 166 ? -2.389 -12.492 11.406 1 97.38 166 MET A N 1
ATOM 1343 C CA . MET A 1 166 ? -2.768 -13.586 10.523 1 97.38 166 MET A CA 1
ATOM 1344 C C . MET A 1 166 ? -2.918 -13.094 9.086 1 97.38 166 MET A C 1
ATOM 1346 O O . MET A 1 166 ? -2.518 -13.781 8.141 1 97.38 166 MET A O 1
ATOM 1350 N N . GLN A 1 167 ? -3.506 -11.945 8.922 1 98 167 GLN A N 1
ATOM 1351 C CA . GLN A 1 167 ? -3.686 -11.375 7.59 1 98 167 GLN A CA 1
ATOM 1352 C C . GLN A 1 167 ? -2.342 -11.023 6.961 1 98 167 GLN A C 1
ATOM 1354 O O . GLN A 1 167 ? -2.176 -11.125 5.742 1 98 167 GLN A O 1
ATOM 1359 N N . MET A 1 168 ? -1.397 -10.602 7.816 1 98.5 168 MET A N 1
ATOM 1360 C CA . MET A 1 168 ? -0.052 -10.336 7.312 1 98.5 168 MET A CA 1
ATOM 1361 C C . MET A 1 168 ? 0.555 -11.594 6.695 1 98.5 168 MET A C 1
ATOM 1363 O O . MET A 1 168 ? 1.098 -11.547 5.59 1 98.5 168 MET A O 1
ATOM 1367 N N . SER A 1 169 ? 0.478 -12.695 7.418 1 98.12 169 SER A N 1
ATOM 1368 C CA . SER A 1 169 ? 1.012 -13.961 6.926 1 98.12 169 SER A CA 1
ATOM 1369 C C . SER A 1 169 ? 0.327 -14.391 5.633 1 98.12 169 SER A C 1
ATOM 1371 O O . SER A 1 169 ? 0.987 -14.836 4.691 1 98.12 169 SER A O 1
ATOM 1373 N N . LEU A 1 170 ? -0.94 -14.242 5.551 1 98.19 170 LEU A N 1
ATOM 1374 C CA . LEU A 1 170 ? -1.698 -14.625 4.367 1 98.19 170 LEU A CA 1
ATOM 1375 C C . LEU A 1 170 ? -1.349 -13.727 3.184 1 98.19 170 LEU A C 1
ATOM 1377 O O . LEU A 1 170 ? -1.188 -14.203 2.059 1 98.19 170 LEU A O 1
ATOM 1381 N N . LEU A 1 171 ? -1.284 -12.438 3.43 1 98.5 171 LEU A N 1
ATOM 1382 C CA . LEU A 1 171 ? -0.877 -11.492 2.391 1 98.5 171 LEU A CA 1
ATOM 1383 C C . LEU A 1 171 ? 0.439 -11.93 1.753 1 98.5 171 LEU A C 1
ATOM 1385 O O . LEU A 1 171 ? 0.548 -11.992 0.526 1 98.5 171 LEU A O 1
ATOM 1389 N N . LEU A 1 172 ? 1.416 -12.227 2.562 1 98.56 172 LEU A N 1
ATOM 1390 C CA . LEU A 1 172 ? 2.738 -12.594 2.068 1 98.56 172 LEU A CA 1
ATOM 1391 C C . LEU A 1 172 ? 2.684 -13.898 1.28 1 98.56 172 LEU A C 1
ATOM 1393 O O . LEU A 1 172 ? 3.314 -14.016 0.228 1 98.56 172 LEU A O 1
ATOM 1397 N N . THR A 1 173 ? 1.917 -14.836 1.748 1 98 173 THR A N 1
ATOM 1398 C CA . THR A 1 173 ? 1.758 -16.109 1.05 1 98 173 THR A CA 1
ATOM 1399 C C . THR A 1 173 ? 1.138 -15.891 -0.328 1 98 173 THR A C 1
ATOM 1401 O O . THR A 1 173 ? 1.647 -16.391 -1.329 1 98 173 THR A O 1
ATOM 1404 N N . LEU A 1 174 ? 0.114 -15.141 -0.401 1 98 174 LEU A N 1
ATOM 1405 C CA . LEU A 1 174 ? -0.615 -14.938 -1.648 1 98 174 LEU A CA 1
ATOM 1406 C C . LEU A 1 174 ? 0.218 -14.141 -2.645 1 98 174 LEU A C 1
ATOM 1408 O O . LEU A 1 174 ? 0.22 -14.438 -3.84 1 98 174 LEU A O 1
ATOM 1412 N N . VAL A 1 175 ? 0.888 -13.078 -2.182 1 98.44 175 VAL A N 1
ATOM 1413 C CA . VAL A 1 175 ? 1.736 -12.273 -3.055 1 98.44 175 VAL A CA 1
ATOM 1414 C C . VAL A 1 175 ? 2.861 -13.133 -3.621 1 98.44 175 VAL A C 1
ATOM 1416 O O . VAL A 1 175 ? 3.148 -13.086 -4.82 1 98.44 175 VAL A O 1
ATOM 1419 N N . ILE A 1 176 ? 3.467 -13.945 -2.771 1 98.31 176 ILE A N 1
ATOM 1420 C CA . ILE A 1 176 ? 4.555 -14.812 -3.209 1 98.31 176 ILE A CA 1
ATOM 1421 C C . ILE A 1 176 ? 4.023 -15.859 -4.188 1 98.31 176 ILE A C 1
ATOM 1423 O O . ILE A 1 176 ? 4.668 -16.156 -5.191 1 98.31 176 ILE A O 1
ATOM 1427 N N . ASP A 1 177 ? 2.842 -16.375 -3.971 1 96.94 177 ASP A N 1
ATOM 1428 C CA . ASP A 1 177 ? 2.238 -17.344 -4.891 1 96.94 177 ASP A CA 1
ATOM 1429 C C . ASP A 1 177 ? 2.029 -16.719 -6.27 1 96.94 177 ASP A C 1
ATOM 1431 O O . ASP A 1 177 ? 2.127 -17.406 -7.285 1 96.94 177 ASP A O 1
ATOM 1435 N N . GLY A 1 178 ? 1.745 -15.43 -6.312 1 97.62 178 GLY A N 1
ATOM 1436 C CA . GLY A 1 178 ? 1.489 -14.742 -7.566 1 97.62 178 GLY A CA 1
ATOM 1437 C C . GLY A 1 178 ? 2.732 -14.578 -8.422 1 97.62 178 GLY A C 1
ATOM 1438 O O . GLY A 1 178 ? 2.637 -14.352 -9.633 1 97.62 178 GLY A O 1
ATOM 1439 N N . ILE A 1 179 ? 3.873 -14.672 -7.785 1 98.19 179 ILE A N 1
ATOM 1440 C CA . ILE A 1 179 ? 5.094 -14.422 -8.547 1 98.19 179 ILE A CA 1
ATOM 1441 C C . ILE A 1 179 ? 5.875 -15.727 -8.719 1 98.19 179 ILE A C 1
ATOM 1443 O O . ILE A 1 179 ? 6.891 -15.758 -9.414 1 98.19 179 ILE A O 1
ATOM 1447 N N . ARG A 1 180 ? 5.438 -16.766 -8.062 1 96.75 180 ARG A N 1
ATOM 1448 C CA . ARG A 1 180 ? 6.125 -18.047 -8.117 1 96.75 180 ARG A CA 1
ATOM 1449 C C . ARG A 1 180 ? 5.988 -18.688 -9.492 1 96.75 180 ARG A C 1
ATOM 1451 O O . ARG A 1 180 ? 4.992 -18.469 -10.188 1 96.75 180 ARG A O 1
ATOM 1458 N N . THR A 1 181 ? 7.02 -19.391 -9.867 1 92.38 181 THR A N 1
ATOM 1459 C CA . THR A 1 181 ? 6.953 -20.203 -11.086 1 92.38 181 THR A CA 1
ATOM 1460 C C . THR A 1 181 ? 5.918 -21.312 -10.938 1 92.38 181 THR A C 1
ATOM 1462 O O . THR A 1 181 ? 5.812 -21.938 -9.875 1 92.38 181 THR A O 1
ATOM 1465 N N . LEU A 1 182 ? 4.957 -21.422 -12 1 75.69 182 LEU A N 1
ATOM 1466 C CA . LEU A 1 182 ? 3.953 -22.484 -12 1 75.69 182 LEU A CA 1
ATOM 1467 C C . LEU A 1 182 ? 4.613 -23.859 -12.078 1 75.69 182 LEU A C 1
ATOM 1469 O O . LEU A 1 182 ? 5.68 -24 -12.672 1 75.69 182 LEU A O 1
ATOM 1473 N N . MET B 1 1 ? 5.637 33.25 15.664 1 19.98 1 MET B N 1
ATOM 1474 C CA . MET B 1 1 ? 5.43 33 14.234 1 19.98 1 MET B CA 1
ATOM 1475 C C . MET B 1 1 ? 5.59 31.531 13.891 1 19.98 1 MET B C 1
ATOM 1477 O O . MET B 1 1 ? 6.703 31.016 13.883 1 19.98 1 MET B O 1
ATOM 1481 N N . GLU B 1 2 ? 4.836 30.594 14.516 1 25.78 2 GLU B N 1
ATOM 1482 C CA . GLU B 1 2 ? 4.832 29.141 14.703 1 25.78 2 GLU B CA 1
ATOM 1483 C C . GLU B 1 2 ? 4.82 28.406 13.359 1 25.78 2 GLU B C 1
ATOM 1485 O O . GLU B 1 2 ? 3.92 28.609 12.547 1 25.78 2 GLU B O 1
ATOM 1490 N N . SER B 1 3 ? 6.035 28.328 12.688 1 26.66 3 SER B N 1
ATOM 1491 C CA . SER B 1 3 ? 6.516 27.875 11.391 1 26.66 3 SER B CA 1
ATOM 1492 C C . SER B 1 3 ? 5.812 26.578 10.969 1 26.66 3 SER B C 1
ATOM 1494 O O . SER B 1 3 ? 5.73 25.625 11.742 1 26.66 3 SER B O 1
ATOM 1496 N N . PHE B 1 4 ? 4.777 26.703 10.102 1 30.3 4 PHE B N 1
ATOM 1497 C CA . PHE B 1 4 ? 3.758 25.906 9.422 1 30.3 4 PHE B CA 1
ATOM 1498 C C . PHE B 1 4 ? 4.395 24.75 8.664 1 30.3 4 PHE B C 1
ATOM 1500 O O . PHE B 1 4 ? 5.031 24.953 7.629 1 30.3 4 PHE B O 1
ATOM 1507 N N . GLY B 1 5 ? 5.18 23.891 9.25 1 29.94 5 GLY B N 1
ATOM 1508 C CA . GLY B 1 5 ? 6.012 22.891 8.586 1 29.94 5 GLY B CA 1
ATOM 1509 C C . GLY B 1 5 ? 5.25 22.062 7.574 1 29.94 5 GLY B C 1
ATOM 1510 O O . GLY B 1 5 ? 4.051 22.266 7.371 1 29.94 5 GLY B O 1
ATOM 1511 N N . VAL B 1 6 ? 5.75 20.984 7.078 1 36 6 VAL B N 1
ATOM 1512 C CA . VAL B 1 6 ? 5.496 20.203 5.867 1 36 6 VAL B CA 1
ATOM 1513 C C . VAL B 1 6 ? 4.059 19.688 5.875 1 36 6 VAL B C 1
ATOM 1515 O O . VAL B 1 6 ? 3.475 19.453 4.816 1 36 6 VAL B O 1
ATOM 1518 N N . HIS B 1 7 ? 3.658 19.047 6.965 1 39.66 7 HIS B N 1
ATOM 1519 C CA . HIS B 1 7 ? 2.348 18.422 6.848 1 39.66 7 HIS B CA 1
ATOM 1520 C C . HIS B 1 7 ? 1.249 19.453 6.684 1 39.66 7 HIS B C 1
ATOM 1522 O O . HIS B 1 7 ? 0.113 19.25 7.113 1 39.66 7 HIS B O 1
ATOM 1528 N N . ASN B 1 8 ? 1.428 20.672 6.457 1 38.19 8 ASN B N 1
ATOM 1529 C CA . ASN B 1 8 ? 0.341 21.594 6.141 1 38.19 8 ASN B CA 1
ATOM 1530 C C . ASN B 1 8 ? -0.547 21.062 5.027 1 38.19 8 ASN B C 1
ATOM 1532 O O . ASN B 1 8 ? -0.35 21.375 3.855 1 38.19 8 ASN B O 1
ATOM 1536 N N . LEU B 1 9 ? -0.738 19.734 4.984 1 43.81 9 LEU B N 1
ATOM 1537 C CA . LEU B 1 9 ? -1.848 19.5 4.066 1 43.81 9 LEU B CA 1
ATOM 1538 C C . LEU B 1 9 ? -2.918 20.578 4.223 1 43.81 9 LEU B C 1
ATOM 1540 O O . LEU B 1 9 ? -3.643 20.594 5.219 1 43.81 9 LEU B O 1
ATOM 1544 N N . SER B 1 10 ? -2.613 21.75 3.9 1 46.06 10 SER B N 1
ATOM 1545 C CA . SER B 1 10 ? -3.473 22.922 3.998 1 46.06 10 SER B CA 1
ATOM 1546 C C . SER B 1 10 ? -4.891 22.609 3.531 1 46.06 10 SER B C 1
ATOM 1548 O O . SER B 1 10 ? -5.09 21.781 2.643 1 46.06 10 SER B O 1
ATOM 1550 N N . LEU B 1 11 ? -5.852 22.656 4.551 1 48.75 11 LEU B N 1
ATOM 1551 C CA . LEU B 1 11 ? -7.266 22.75 4.195 1 48.75 11 LEU B CA 1
ATOM 1552 C C . LEU B 1 11 ? -7.43 23.375 2.812 1 48.75 11 LEU B C 1
ATOM 1554 O O . LEU B 1 11 ? -8.336 23 2.061 1 48.75 11 LEU B O 1
ATOM 1558 N N . ARG B 1 12 ? -6.43 24.203 2.596 1 46.72 12 ARG B N 1
ATOM 1559 C CA . ARG B 1 12 ? -6.496 24.875 1.306 1 46.72 12 ARG B CA 1
ATOM 1560 C C . ARG B 1 12 ? -6.199 23.906 0.164 1 46.72 12 ARG B C 1
ATOM 1562 O O . ARG B 1 12 ? -6.875 23.938 -0.869 1 46.72 12 ARG B O 1
ATOM 1569 N N . ASP B 1 13 ? -5.23 23.109 0.405 1 52.56 13 ASP B N 1
ATOM 1570 C CA . ASP B 1 13 ? -4.871 22.188 -0.675 1 52.56 13 ASP B CA 1
ATOM 1571 C C . ASP B 1 13 ? -5.957 21.141 -0.89 1 52.56 13 ASP B C 1
ATOM 1573 O O . ASP B 1 13 ? -6.27 20.781 -2.029 1 52.56 13 ASP B O 1
ATOM 1577 N N . ILE B 1 14 ? -6.551 20.75 0.247 1 54.28 14 ILE B N 1
ATOM 1578 C CA . ILE B 1 14 ? -7.645 19.781 0.168 1 54.28 14 ILE B CA 1
ATOM 1579 C C . ILE B 1 14 ? -8.867 20.453 -0.463 1 54.28 14 ILE B C 1
ATOM 1581 O O . ILE B 1 14 ? -9.531 19.859 -1.317 1 54.28 14 ILE B O 1
ATOM 1585 N N . ALA B 1 15 ? -9.133 21.625 0.058 1 51.03 15 ALA B N 1
ATOM 1586 C CA . ALA B 1 15 ? -10.273 22.375 -0.483 1 51.03 15 ALA B CA 1
ATOM 1587 C C . ALA B 1 15 ? -10.117 22.594 -1.984 1 51.03 15 ALA B C 1
ATOM 1589 O O . ALA B 1 15 ? -11.078 22.469 -2.74 1 51.03 15 ALA B O 1
ATOM 1590 N N . ALA B 1 16 ? -8.906 22.906 -2.365 1 51.03 16 ALA B N 1
ATOM 1591 C CA . ALA B 1 16 ? -8.641 23.125 -3.787 1 51.03 16 ALA B CA 1
ATOM 1592 C C . ALA B 1 16 ? -8.859 21.828 -4.582 1 51.03 16 ALA B C 1
ATOM 1594 O O . ALA B 1 16 ? -9.328 21.875 -5.723 1 51.03 16 ALA B O 1
ATOM 1595 N N . GLU B 1 17 ? -8.492 20.875 -3.961 1 50.03 17 GLU B N 1
ATOM 1596 C CA . GLU B 1 17 ? -8.641 19.594 -4.648 1 50.03 17 GLU B CA 1
ATOM 1597 C C . GLU B 1 17 ? -10.109 19.219 -4.793 1 50.03 17 GLU B C 1
ATOM 1599 O O . GLU B 1 17 ? -10.492 18.547 -5.762 1 50.03 17 GLU B O 1
ATOM 1604 N N . ILE B 1 18 ? -10.852 19.562 -3.721 1 49.75 18 ILE B N 1
ATOM 1605 C CA . ILE B 1 18 ? -12.242 19.109 -3.746 1 49.75 18 ILE B CA 1
ATOM 1606 C C . ILE B 1 18 ? -13.109 20.172 -4.418 1 49.75 18 ILE B C 1
ATOM 1608 O O . ILE B 1 18 ? -14.336 20.016 -4.496 1 49.75 18 ILE B O 1
ATOM 1612 N N . GLY B 1 19 ? -12.492 21.125 -5.098 1 42.44 19 GLY B N 1
ATOM 1613 C CA . GLY B 1 19 ? -13.273 22.125 -5.816 1 42.44 19 GLY B CA 1
ATOM 1614 C C . GLY B 1 19 ? -14.102 23 -4.902 1 42.44 19 GLY B C 1
ATOM 1615 O O . GLY B 1 19 ? -15.109 23.578 -5.324 1 42.44 19 GLY B O 1
ATOM 1616 N N . VAL B 1 20 ? -14.102 22.922 -3.631 1 40.5 20 VAL B N 1
ATOM 1617 C CA . VAL B 1 20 ? -14.859 23.859 -2.803 1 40.5 20 VAL B CA 1
ATOM 1618 C C . VAL B 1 20 ? -14.148 25.203 -2.744 1 40.5 20 VAL B C 1
ATOM 1620 O O . VAL B 1 20 ? -12.922 25.25 -2.625 1 40.5 20 VAL B O 1
ATOM 1623 N N . SER B 1 21 ? -14.617 26.219 -3.473 1 37.31 21 SER B N 1
ATOM 1624 C CA . SER B 1 21 ? -14.164 27.594 -3.484 1 37.31 21 SER B CA 1
ATOM 1625 C C . SER B 1 21 ? -13.93 28.125 -2.068 1 37.31 21 SER B C 1
ATOM 1627 O O . SER B 1 21 ? -14.586 27.672 -1.125 1 37.31 21 SER B O 1
ATOM 1629 N N . HIS B 1 22 ? -12.758 28.719 -1.71 1 38.41 22 HIS B N 1
ATOM 1630 C CA . HIS B 1 22 ? -12.281 29.312 -0.469 1 38.41 22 HIS B CA 1
ATOM 1631 C C . HIS B 1 22 ? -13.398 30.062 0.248 1 38.41 22 HIS B C 1
ATOM 1633 O O . HIS B 1 22 ? -13.211 30.531 1.373 1 38.41 22 HIS B O 1
ATOM 1639 N N . THR B 1 23 ? -14.25 30.766 -0.55 1 35.12 23 THR B N 1
ATOM 1640 C CA . THR B 1 23 ? -15.062 31.797 0.08 1 35.12 23 THR B CA 1
ATOM 1641 C C . THR B 1 23 ? -15.969 31.203 1.151 1 35.12 23 THR B C 1
ATOM 1643 O O . THR B 1 23 ? -16.203 31.828 2.189 1 35.12 23 THR B O 1
ATOM 1646 N N . ALA B 1 24 ? -16.891 30.344 0.788 1 35.62 24 ALA B N 1
ATOM 1647 C CA . ALA B 1 24 ? -18.156 30.219 1.53 1 35.62 24 ALA B CA 1
ATOM 1648 C C . ALA B 1 24 ? -17.922 29.5 2.855 1 35.62 24 ALA B C 1
ATOM 1650 O O . ALA B 1 24 ? -18.5 29.875 3.879 1 35.62 24 ALA B O 1
ATOM 1651 N N . PRO B 1 25 ? -17.484 28.219 2.732 1 41.97 25 PRO B N 1
ATOM 1652 C CA . PRO B 1 25 ? -17.859 27.359 3.865 1 41.97 25 PRO B CA 1
ATOM 1653 C C . PRO B 1 25 ? -16.984 27.594 5.094 1 41.97 25 PRO B C 1
ATOM 1655 O O . PRO B 1 25 ? -17.125 26.891 6.098 1 41.97 25 PRO B O 1
ATOM 1658 N N . TYR B 1 26 ? -16.047 28.5 4.973 1 41.78 26 TYR B N 1
ATOM 1659 C CA . TYR B 1 26 ? -15.258 28.562 6.191 1 41.78 26 TYR B CA 1
ATOM 1660 C C . TYR B 1 26 ? -16.109 28.938 7.387 1 41.78 26 TYR B C 1
ATOM 1662 O O . TYR B 1 26 ? -15.734 28.703 8.539 1 41.78 26 TYR B O 1
ATOM 1670 N N . ARG B 1 27 ? -16.969 29.797 7.074 1 40.22 27 ARG B N 1
ATOM 1671 C CA . ARG B 1 27 ? -17.688 30.391 8.195 1 40.22 27 ARG B CA 1
ATOM 1672 C C . ARG B 1 27 ? -18.484 29.312 8.945 1 40.22 27 ARG B C 1
ATOM 1674 O O . ARG B 1 27 ? -18.656 29.406 10.164 1 40.22 27 ARG B O 1
ATOM 1681 N N . HIS B 1 28 ? -19.281 28.422 8.258 1 39.94 28 HIS B N 1
ATOM 1682 C CA . HIS B 1 28 ? -20.344 27.641 8.891 1 39.94 28 HIS B CA 1
ATOM 1683 C C . HIS B 1 28 ? -19.812 26.328 9.445 1 39.94 28 HIS B C 1
ATOM 1685 O O . HIS B 1 28 ? -20.578 25.547 10.023 1 39.94 28 HIS B O 1
ATOM 1691 N N . PHE B 1 29 ? -18.734 25.688 8.828 1 45.97 29 PHE B N 1
ATOM 1692 C CA . PHE B 1 29 ? -18.375 24.5 9.609 1 45.97 29 PHE B CA 1
ATOM 1693 C C . PHE B 1 29 ? -17.719 24.906 10.93 1 45.97 29 PHE B C 1
ATOM 1695 O O . PHE B 1 29 ? -16.656 25.516 10.945 1 45.97 29 PHE B O 1
ATOM 1702 N N . PRO B 1 30 ? -18.453 25.172 11.992 1 53.09 30 PRO B N 1
ATOM 1703 C CA . PRO B 1 30 ? -17.938 25.672 13.273 1 53.09 30 PRO B CA 1
ATOM 1704 C C . PRO B 1 30 ? -16.547 25.141 13.594 1 53.09 30 PRO B C 1
ATOM 1706 O O . PRO B 1 30 ? -15.758 25.812 14.273 1 53.09 30 PRO B O 1
ATOM 1709 N N . LYS B 1 31 ? -16.078 23.656 13.18 1 68.5 31 LYS B N 1
ATOM 1710 C CA . LYS B 1 31 ? -14.805 23.078 13.633 1 68.5 31 LYS B CA 1
ATOM 1711 C C . LYS B 1 31 ? -14.062 22.422 12.484 1 68.5 31 LYS B C 1
ATOM 1713 O O . LYS B 1 31 ? -14.68 21.812 11.602 1 68.5 31 LYS B O 1
ATOM 1718 N N . LYS B 1 32 ? -13.008 22.844 12.047 1 75.69 32 LYS B N 1
ATOM 1719 C CA . LYS B 1 32 ? -12.062 22.234 11.102 1 75.69 32 LYS B CA 1
ATOM 1720 C C . LYS B 1 32 ? -12.289 20.734 10.977 1 75.69 32 LYS B C 1
ATOM 1722 O O . LYS B 1 32 ? -12.281 20.188 9.875 1 75.69 32 LYS B O 1
ATOM 1727 N N . MET B 1 33 ? -12.695 20.141 11.93 1 80.38 33 MET B N 1
ATOM 1728 C CA . MET B 1 33 ? -12.859 18.688 11.961 1 80.38 33 MET B CA 1
ATOM 1729 C C . MET B 1 33 ? -14.125 18.266 11.219 1 80.38 33 MET B C 1
ATOM 1731 O O . MET B 1 33 ? -14.141 17.234 10.539 1 80.38 33 MET B O 1
ATOM 1735 N N . ASP B 1 34 ? -15.094 19 11.273 1 79.94 34 ASP B N 1
ATOM 1736 C CA . ASP B 1 34 ? -16.344 18.688 10.586 1 79.94 34 ASP B CA 1
ATOM 1737 C C . ASP B 1 34 ? -16.172 18.75 9.07 1 79.94 34 ASP B C 1
ATOM 1739 O O . ASP B 1 34 ? -16.734 17.938 8.344 1 79.94 34 ASP B O 1
ATOM 1743 N N . LEU B 1 35 ? -15.5 19.766 8.648 1 83.44 35 LEU B N 1
ATOM 1744 C CA . LEU B 1 35 ? -15.211 19.906 7.227 1 83.44 35 LEU B CA 1
ATOM 1745 C C . LEU B 1 35 ? -14.391 18.734 6.723 1 83.44 35 LEU B C 1
ATOM 1747 O O . LEU B 1 35 ? -14.695 18.156 5.672 1 83.44 35 LEU B O 1
ATOM 1751 N N . LEU B 1 36 ? -13.391 18.328 7.504 1 84.75 36 LEU B N 1
ATOM 1752 C CA . LEU B 1 36 ? -12.539 17.203 7.117 1 84.75 36 LEU B CA 1
ATOM 1753 C C . LEU B 1 36 ? -13.344 15.914 7.031 1 84.75 36 LEU B C 1
ATOM 1755 O O . LEU B 1 36 ? -13.148 15.117 6.113 1 84.75 36 LEU B O 1
ATOM 1759 N N . LEU B 1 37 ? -14.234 15.812 7.949 1 87.25 37 LEU B N 1
ATOM 1760 C CA . LEU B 1 37 ? -15.078 14.633 7.957 1 87.25 37 LEU B CA 1
ATOM 1761 C C . LEU B 1 37 ? -15.984 14.602 6.727 1 87.25 37 LEU B C 1
ATOM 1763 O O . LEU B 1 37 ? -16.188 13.539 6.129 1 87.25 37 LEU B O 1
ATOM 1767 N N . ALA B 1 38 ? -16.469 15.703 6.359 1 86.94 38 ALA B N 1
ATOM 1768 C CA . ALA B 1 38 ? -17.328 15.789 5.188 1 86.94 38 ALA B CA 1
ATOM 1769 C C . ALA B 1 38 ? -16.562 15.492 3.908 1 86.94 38 ALA B C 1
ATOM 1771 O O . ALA B 1 38 ? -17.047 14.781 3.031 1 86.94 38 ALA B O 1
ATOM 1772 N N . ILE B 1 39 ? -15.391 16 3.791 1 89.38 39 ILE B N 1
ATOM 1773 C CA . ILE B 1 39 ? -14.531 15.766 2.635 1 89.38 39 ILE B CA 1
ATOM 1774 C C . ILE B 1 39 ? -14.188 14.281 2.535 1 89.38 39 ILE B C 1
ATOM 1776 O O . ILE B 1 39 ? -14.211 13.703 1.445 1 89.38 39 ILE B O 1
ATOM 1780 N N . THR B 1 40 ? -13.93 13.734 3.674 1 92.19 40 THR B N 1
ATOM 1781 C CA . THR B 1 40 ? -13.617 12.312 3.727 1 92.19 40 THR B CA 1
ATOM 1782 C C . THR B 1 40 ? -14.812 11.469 3.289 1 92.19 40 THR B C 1
ATOM 1784 O O . THR B 1 40 ? -14.672 10.539 2.498 1 92.19 40 THR B O 1
ATOM 1787 N N . ALA B 1 41 ? -15.984 11.828 3.756 1 93.19 41 ALA B N 1
ATOM 1788 C CA . ALA B 1 41 ? -17.203 11.117 3.365 1 93.19 41 ALA B CA 1
ATOM 1789 C C . ALA B 1 41 ? -17.406 11.188 1.855 1 93.19 41 ALA B C 1
ATOM 1791 O O . ALA B 1 41 ? -17.75 10.188 1.221 1 93.19 41 ALA B O 1
ATOM 1792 N N . LEU B 1 42 ? -17.188 12.305 1.314 1 93.69 42 LEU B N 1
ATOM 1793 C CA . LEU B 1 42 ? -17.328 12.484 -0.126 1 93.69 42 LEU B CA 1
ATOM 1794 C C . LEU B 1 42 ? -16.297 11.648 -0.883 1 93.69 42 LEU B C 1
ATOM 1796 O O . LEU B 1 42 ? -16.594 11.117 -1.956 1 93.69 42 LEU B O 1
ATOM 1800 N N . GLY B 1 43 ? -15.117 11.562 -0.363 1 95.75 43 GLY B N 1
ATOM 1801 C CA . GLY B 1 43 ? -14.102 10.703 -0.943 1 95.75 43 GLY B CA 1
ATOM 1802 C C . GLY B 1 43 ? -14.516 9.25 -1.015 1 95.75 43 GLY B C 1
ATOM 1803 O O . GLY B 1 43 ? -14.359 8.602 -2.053 1 95.75 43 GLY B O 1
ATOM 1804 N N . PHE B 1 44 ? -15.117 8.797 0.033 1 96.94 44 PHE B N 1
ATOM 1805 C CA . PHE B 1 44 ? -15.555 7.406 0.075 1 96.94 44 PHE B CA 1
ATOM 1806 C C . PHE B 1 44 ? -16.75 7.184 -0.848 1 96.94 44 PHE B C 1
ATOM 1808 O O . PHE B 1 44 ? -16.891 6.117 -1.448 1 96.94 44 PHE B O 1
ATOM 1815 N N . LYS B 1 45 ? -17.609 8.18 -0.907 1 97.44 45 LYS B N 1
ATOM 1816 C CA . LYS B 1 45 ? -18.719 8.086 -1.85 1 97.44 45 LYS B CA 1
ATOM 1817 C C . LYS B 1 45 ? -18.219 7.941 -3.281 1 97.44 45 LYS B C 1
ATOM 1819 O O . LYS B 1 45 ? -18.688 7.082 -4.027 1 97.44 45 LYS B O 1
ATOM 1824 N N . GLU B 1 46 ? -17.281 8.766 -3.656 1 97.38 46 GLU B N 1
ATOM 1825 C CA . GLU B 1 46 ? -16.719 8.688 -4.996 1 97.38 46 GLU B CA 1
ATOM 1826 C C . GLU B 1 46 ? -16.031 7.344 -5.223 1 97.38 46 GLU B C 1
ATOM 1828 O O . GLU B 1 46 ? -16.125 6.762 -6.305 1 97.38 46 GLU B O 1
ATOM 1833 N N . LEU B 1 47 ? -15.305 6.852 -4.223 1 97.88 47 LEU B N 1
ATOM 1834 C CA . LEU B 1 47 ? -14.641 5.555 -4.316 1 97.88 47 LEU B CA 1
ATOM 1835 C C . LEU B 1 47 ? -15.656 4.441 -4.559 1 97.88 47 LEU B C 1
ATOM 1837 O O . LEU B 1 47 ? -15.477 3.613 -5.453 1 97.88 47 LEU B O 1
ATOM 1841 N N . ARG B 1 48 ? -16.703 4.469 -3.779 1 97.69 48 ARG B N 1
ATOM 1842 C CA . ARG B 1 48 ? -17.781 3.5 -3.951 1 97.69 48 ARG B CA 1
ATOM 1843 C C . ARG B 1 48 ? -18.328 3.525 -5.379 1 97.69 48 ARG B C 1
ATOM 1845 O O . ARG B 1 48 ? -18.422 2.48 -6.023 1 97.69 48 ARG B O 1
ATOM 1852 N N . ASP B 1 49 ? -18.594 4.703 -5.859 1 97.19 49 ASP B N 1
ATOM 1853 C CA . ASP B 1 49 ? -19.172 4.852 -7.195 1 97.19 49 ASP B CA 1
ATOM 1854 C C . ASP B 1 49 ? -18.188 4.383 -8.266 1 97.19 49 ASP B C 1
ATOM 1856 O O . ASP B 1 49 ? -18.578 3.727 -9.234 1 97.19 49 ASP B O 1
ATOM 1860 N N . THR B 1 50 ? -16.938 4.684 -8.109 1 96.56 50 THR B N 1
ATOM 1861 C CA . THR B 1 50 ? -15.883 4.305 -9.039 1 96.56 50 THR B CA 1
ATOM 1862 C C . THR B 1 50 ? -15.719 2.789 -9.086 1 96.56 50 THR B C 1
ATOM 1864 O O . THR B 1 50 ? -15.594 2.207 -10.164 1 96.56 50 THR B O 1
ATOM 1867 N N . LEU B 1 51 ? -15.734 2.119 -7.926 1 96.88 51 LEU B N 1
ATOM 1868 C CA . LEU B 1 51 ? -15.555 0.671 -7.863 1 96.88 51 LEU B CA 1
ATOM 1869 C C . LEU B 1 51 ? -16.766 -0.046 -8.445 1 96.88 51 LEU B C 1
ATOM 1871 O O . LEU B 1 51 ? -16.641 -1.123 -9.031 1 96.88 51 LEU B O 1
ATOM 1875 N N . ARG B 1 52 ? -17.938 0.569 -8.328 1 95.12 52 ARG B N 1
ATOM 1876 C CA . ARG B 1 52 ? -19.172 -0.005 -8.867 1 95.12 52 ARG B CA 1
ATOM 1877 C C . ARG B 1 52 ? -19.094 -0.101 -10.391 1 95.12 52 ARG B C 1
ATOM 1879 O O . ARG B 1 52 ? -19.688 -0.999 -10.984 1 95.12 52 ARG B O 1
ATOM 1886 N N . GLU B 1 53 ? -18.344 0.795 -11 1 93.25 53 GLU B N 1
ATOM 1887 C CA . GLU B 1 53 ? -18.203 0.834 -12.453 1 93.25 53 GLU B CA 1
ATOM 1888 C C . GLU B 1 53 ? -17.609 -0.46 -12.984 1 93.25 53 GLU B C 1
ATOM 1890 O O . GLU B 1 53 ? -17.875 -0.857 -14.125 1 93.25 53 GLU B O 1
ATOM 1895 N N . ALA B 1 54 ? -16.766 -1.12 -12.188 1 88 54 ALA B N 1
ATOM 1896 C CA . ALA B 1 54 ? -16.094 -2.346 -12.609 1 88 54 ALA B CA 1
ATOM 1897 C C . ALA B 1 54 ? -17.109 -3.445 -12.93 1 88 54 ALA B C 1
ATOM 1899 O O . ALA B 1 54 ? -16.844 -4.316 -13.758 1 88 54 ALA B O 1
ATOM 1900 N N . TRP B 1 55 ? -18.25 -3.453 -12.289 1 90.69 55 TRP B N 1
ATOM 1901 C CA . TRP B 1 55 ? -19.281 -4.48 -12.453 1 90.69 55 TRP B CA 1
ATOM 1902 C C . TRP B 1 55 ? -19.953 -4.352 -13.812 1 90.69 55 TRP B C 1
ATOM 1904 O O . TRP B 1 55 ? -20.562 -5.309 -14.297 1 90.69 55 TRP B O 1
ATOM 1914 N N . GLU B 1 56 ? -19.828 -3.166 -14.406 1 92.44 56 GLU B N 1
ATOM 1915 C CA . GLU B 1 56 ? -20.5 -2.922 -15.68 1 92.44 56 GLU B CA 1
ATOM 1916 C C . GLU B 1 56 ? -19.594 -3.279 -16.859 1 92.44 56 GLU B C 1
ATOM 1918 O O . GLU B 1 56 ? -20.062 -3.404 -17.984 1 92.44 56 GLU B O 1
ATOM 1923 N N . ILE B 1 57 ? -18.406 -3.523 -16.625 1 90.19 57 ILE B N 1
ATOM 1924 C CA . ILE B 1 57 ? -17.422 -3.639 -17.688 1 90.19 57 ILE B CA 1
ATOM 1925 C C . ILE B 1 57 ? -17.297 -5.102 -18.125 1 90.19 57 ILE B C 1
ATOM 1927 O O . ILE B 1 57 ? -17.094 -5.395 -19.297 1 90.19 57 ILE B O 1
ATOM 1931 N N . SER B 1 58 ? -17.328 -6.016 -17.203 1 90.19 58 SER B N 1
ATOM 1932 C CA . SER B 1 58 ? -17.109 -7.426 -17.516 1 90.19 58 SER B CA 1
ATOM 1933 C C . SER B 1 58 ? -17.859 -8.32 -16.531 1 90.19 58 SER B C 1
ATOM 1935 O O . SER B 1 58 ? -18.156 -7.91 -15.414 1 90.19 58 SER B O 1
ATOM 1937 N N . GLU B 1 59 ? -18.141 -9.531 -17.016 1 92.31 59 GLU B N 1
ATOM 1938 C CA . GLU B 1 59 ? -18.719 -10.539 -16.141 1 92.31 59 GLU B CA 1
ATOM 1939 C C . GLU B 1 59 ? -17.641 -11.461 -15.578 1 92.31 59 GLU B C 1
ATOM 1941 O O . GLU B 1 59 ? -17.906 -12.258 -14.672 1 92.31 59 GLU B O 1
ATOM 1946 N N . GLU B 1 60 ? -16.438 -11.375 -16.109 1 96.69 60 GLU B N 1
ATOM 1947 C CA . GLU B 1 60 ? -15.352 -12.227 -15.633 1 96.69 60 GLU B CA 1
ATOM 1948 C C . GLU B 1 60 ? -14.75 -11.688 -14.344 1 96.69 60 GLU B C 1
ATOM 1950 O O . GLU B 1 60 ? -14.312 -10.539 -14.289 1 96.69 60 GLU B O 1
ATOM 1955 N N . PRO B 1 61 ? -14.695 -12.508 -13.289 1 97.44 61 PRO B N 1
ATOM 1956 C CA . PRO B 1 61 ? -14.258 -12.039 -11.969 1 97.44 61 PRO B CA 1
ATOM 1957 C C . PRO B 1 61 ? -12.867 -11.414 -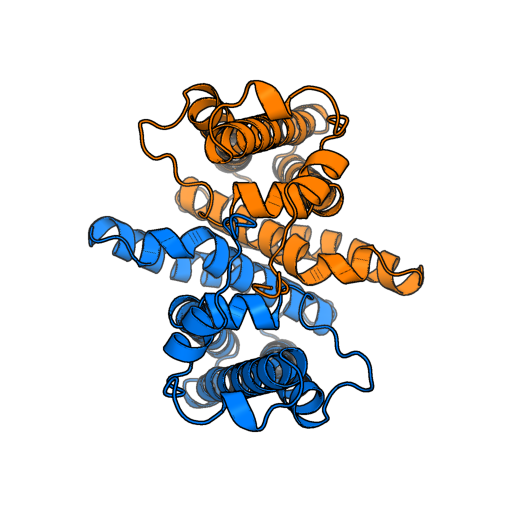12 1 97.44 61 PRO B C 1
ATOM 1959 O O . PRO B 1 61 ? -12.648 -10.359 -11.391 1 97.44 61 PRO B O 1
ATOM 1962 N N . SER B 1 62 ? -11.938 -12.039 -12.734 1 97.88 62 SER B N 1
ATOM 1963 C CA . SER B 1 62 ? -10.578 -11.508 -12.789 1 97.88 62 SER B CA 1
ATOM 1964 C C . SER B 1 62 ? -10.539 -10.141 -13.461 1 97.88 62 SER B C 1
ATOM 1966 O O . SER B 1 62 ? -9.828 -9.242 -13.008 1 97.88 62 SER B O 1
ATOM 1968 N N . GLU B 1 63 ? -11.305 -9.984 -14.5 1 97.38 63 GLU B N 1
ATOM 1969 C CA . GLU B 1 63 ? -11.359 -8.711 -15.211 1 97.38 63 GLU B CA 1
ATOM 1970 C C . GLU B 1 63 ? -12.023 -7.637 -14.344 1 97.38 63 GLU B C 1
ATOM 1972 O O . GLU B 1 63 ? -11.586 -6.484 -14.336 1 97.38 63 GLU B O 1
ATOM 1977 N N . LYS B 1 64 ? -13.086 -7.992 -13.617 1 97.69 64 LYS B N 1
ATOM 1978 C CA . LYS B 1 64 ? -13.75 -7.07 -12.703 1 97.69 64 LYS B CA 1
ATOM 1979 C C . LYS B 1 64 ? -12.781 -6.57 -11.625 1 97.69 64 LYS B C 1
ATOM 1981 O O . LYS B 1 64 ? -12.742 -5.379 -11.328 1 97.69 64 LYS B O 1
ATOM 1986 N N . LEU B 1 65 ? -12.062 -7.512 -11.086 1 98.25 65 LEU B N 1
ATOM 1987 C CA . LEU B 1 65 ? -11.125 -7.164 -10.023 1 98.25 65 LEU B CA 1
ATOM 1988 C C . LEU B 1 65 ? -9.992 -6.293 -10.562 1 98.25 65 LEU B C 1
ATOM 1990 O O . LEU B 1 65 ? -9.586 -5.328 -9.914 1 98.25 65 LEU B O 1
ATOM 1994 N N . LYS B 1 66 ? -9.492 -6.641 -11.742 1 98.25 66 LYS B N 1
ATOM 1995 C CA . LYS B 1 66 ? -8.445 -5.848 -12.383 1 98.25 66 LYS B CA 1
ATOM 1996 C C . LYS B 1 66 ? -8.914 -4.414 -12.633 1 98.25 66 LYS B C 1
ATOM 1998 O O . LYS B 1 66 ? -8.203 -3.461 -12.312 1 98.25 66 LYS B O 1
ATOM 2003 N N . LYS B 1 67 ? -10.078 -4.266 -13.141 1 97.81 67 LYS B N 1
ATOM 2004 C CA . LYS B 1 67 ? -10.633 -2.943 -13.414 1 97.81 67 LYS B CA 1
ATOM 2005 C C . LYS B 1 67 ? -10.875 -2.164 -12.125 1 97.81 67 LYS B C 1
ATOM 2007 O O . LYS B 1 67 ? -10.609 -0.961 -12.062 1 97.81 67 LYS B O 1
ATOM 2012 N N . SER B 1 68 ? -11.398 -2.838 -11.133 1 98.06 68 SER B N 1
ATOM 2013 C CA . SER B 1 68 ? -11.57 -2.207 -9.828 1 98.06 68 SER B CA 1
ATOM 2014 C C . SER B 1 68 ? -10.242 -1.666 -9.297 1 98.06 68 SER B C 1
ATOM 2016 O O . SER B 1 68 ? -10.18 -0.538 -8.805 1 98.06 68 SER B O 1
ATOM 2018 N N . GLY B 1 69 ? -9.188 -2.494 -9.422 1 98.5 69 GLY B N 1
ATOM 2019 C CA . GLY B 1 69 ? -7.863 -2.076 -8.984 1 98.5 69 GLY B CA 1
ATOM 2020 C C . GLY B 1 69 ? -7.328 -0.887 -9.758 1 98.5 69 GLY B C 1
ATOM 2021 O O . GLY B 1 69 ? -6.801 0.058 -9.172 1 98.5 69 GLY B O 1
ATOM 2022 N N . GLU B 1 70 ? -7.477 -0.915 -11.039 1 98.19 70 GLU B N 1
ATOM 2023 C CA . GLU B 1 70 ? -7.062 0.203 -11.883 1 98.19 70 GLU B CA 1
ATOM 2024 C C . GLU B 1 70 ? -7.785 1.488 -11.492 1 98.19 70 GLU B C 1
ATOM 2026 O O . GLU B 1 70 ? -7.16 2.543 -11.359 1 98.19 70 GLU B O 1
ATOM 2031 N N . ASN B 1 71 ? -9.086 1.381 -11.328 1 97.69 71 ASN B N 1
ATOM 2032 C CA . ASN B 1 71 ? -9.906 2.533 -10.969 1 97.69 71 ASN B CA 1
ATOM 2033 C C . ASN B 1 71 ? -9.5 3.104 -9.609 1 97.69 71 ASN B C 1
ATOM 2035 O O . ASN B 1 71 ? -9.453 4.32 -9.438 1 97.69 71 ASN B O 1
ATOM 2039 N N . TYR B 1 72 ? -9.25 2.24 -8.688 1 98.44 72 TYR B N 1
ATOM 2040 C CA . TYR B 1 72 ? -8.805 2.674 -7.371 1 98.44 72 TYR B CA 1
ATOM 2041 C C . TYR B 1 72 ? -7.512 3.479 -7.473 1 98.44 72 TYR B C 1
ATOM 2043 O O . TYR B 1 72 ? -7.418 4.578 -6.922 1 98.44 72 TYR B O 1
ATOM 2051 N N . ILE B 1 73 ? -6.535 2.943 -8.195 1 98.62 73 ILE B N 1
ATOM 2052 C CA . ILE B 1 73 ? -5.223 3.568 -8.312 1 98.62 73 ILE B CA 1
ATOM 2053 C C . ILE B 1 73 ? -5.352 4.926 -9 1 98.62 73 ILE B C 1
ATOM 2055 O O . ILE B 1 73 ? -4.809 5.926 -8.523 1 98.62 73 ILE B O 1
ATOM 2059 N N . ARG B 1 74 ? -6.102 4.98 -10 1 97.75 74 ARG B N 1
ATOM 2060 C CA . ARG B 1 74 ? -6.27 6.223 -10.742 1 97.75 74 ARG B CA 1
ATOM 2061 C C . ARG B 1 74 ? -6.992 7.273 -9.906 1 97.75 74 ARG B C 1
ATOM 2063 O O . ARG B 1 74 ? -6.652 8.461 -9.961 1 97.75 74 ARG B O 1
ATOM 2070 N N . LEU B 1 75 ? -7.98 6.867 -9.172 1 97.44 75 LEU B N 1
ATOM 2071 C CA . LEU B 1 75 ? -8.688 7.785 -8.281 1 97.44 75 LEU B CA 1
ATOM 2072 C C . LEU B 1 75 ? -7.742 8.344 -7.227 1 97.44 75 LEU B C 1
ATOM 2074 O O . LEU B 1 75 ? -7.758 9.547 -6.949 1 97.44 75 LEU B O 1
ATOM 2078 N N . ALA B 1 76 ? -6.953 7.465 -6.629 1 97.12 76 ALA B N 1
ATOM 2079 C CA . ALA B 1 76 ? -5.988 7.891 -5.621 1 97.12 76 ALA B CA 1
ATOM 2080 C C . ALA B 1 76 ? -5 8.898 -6.199 1 97.12 76 ALA B C 1
ATOM 2082 O O . ALA B 1 76 ? -4.656 9.891 -5.547 1 97.12 76 ALA B O 1
ATOM 2083 N N . TRP B 1 77 ? -4.562 8.664 -7.434 1 96.75 77 TRP B N 1
ATOM 2084 C CA . TRP B 1 77 ? -3.598 9.547 -8.086 1 96.75 77 TRP B CA 1
ATOM 2085 C C . TRP B 1 77 ? -4.238 10.883 -8.438 1 96.75 77 TRP B C 1
ATOM 2087 O O . TRP B 1 77 ? -3.572 11.922 -8.414 1 96.75 77 TRP B O 1
ATOM 2097 N N . ARG B 1 78 ? -5.496 10.898 -8.711 1 95.06 78 ARG B N 1
ATOM 2098 C CA . ARG B 1 78 ? -6.203 12.125 -9.047 1 95.06 78 ARG B CA 1
ATOM 2099 C C . ARG B 1 78 ? -6.426 12.992 -7.812 1 95.06 78 ARG B C 1
ATOM 2101 O O . ARG B 1 78 ? -6.43 14.219 -7.902 1 95.06 78 ARG B O 1
ATOM 2108 N N . ASN B 1 79 ? -6.582 12.367 -6.652 1 92.06 79 ASN B N 1
ATOM 2109 C CA . ASN B 1 79 ? -6.867 13.07 -5.406 1 92.06 79 ASN B CA 1
ATOM 2110 C C . ASN B 1 79 ? -5.992 12.555 -4.262 1 92.06 79 ASN B C 1
ATOM 2112 O O . ASN B 1 79 ? -6.508 12.055 -3.258 1 92.06 79 ASN B O 1
ATOM 2116 N N . PRO B 1 80 ? -4.703 12.781 -4.367 1 90 80 PRO B N 1
ATOM 2117 C CA . PRO B 1 80 ? -3.807 12.164 -3.387 1 90 80 PRO B CA 1
ATOM 2118 C C . PRO B 1 80 ? -4.039 12.68 -1.968 1 90 80 PRO B C 1
ATOM 2120 O O . PRO B 1 80 ? -3.951 11.914 -1.006 1 90 80 PRO B O 1
ATOM 2123 N N . ARG B 1 81 ? -4.297 13.945 -1.823 1 85.31 81 ARG B N 1
ATOM 2124 C CA . ARG B 1 81 ? -4.5 14.516 -0.495 1 85.31 81 ARG B CA 1
ATOM 2125 C C . ARG B 1 81 ? -5.809 14.016 0.117 1 85.31 81 ARG B C 1
ATOM 2127 O O . ARG B 1 81 ? -5.871 13.742 1.316 1 85.31 81 ARG B O 1
ATOM 2134 N N . ARG B 1 82 ? -6.844 13.969 -0.657 1 90.25 82 ARG B N 1
ATOM 2135 C CA . ARG B 1 82 ? -8.102 13.406 -0.178 1 90.25 82 ARG B CA 1
ATOM 2136 C C . ARG B 1 82 ? -7.934 11.938 0.206 1 90.25 82 ARG B C 1
ATOM 2138 O O . ARG B 1 82 ? -8.469 11.492 1.221 1 90.25 82 ARG B O 1
ATOM 2145 N N . THR B 1 83 ? -7.215 11.203 -0.634 1 93.19 83 THR B N 1
ATOM 2146 C CA . THR B 1 83 ? -6.941 9.797 -0.34 1 93.19 83 THR B CA 1
ATOM 2147 C C . THR B 1 83 ? -6.195 9.664 0.982 1 93.19 83 THR B C 1
ATOM 2149 O O . THR B 1 83 ? -6.516 8.797 1.796 1 93.19 83 THR B O 1
ATOM 2152 N N . GLU B 1 84 ? -5.281 10.477 1.183 1 88.94 84 GLU B N 1
ATOM 2153 C CA . GLU B 1 84 ? -4.551 10.484 2.445 1 88.94 84 GLU B CA 1
ATOM 2154 C C . GLU B 1 84 ? -5.488 10.727 3.625 1 88.94 84 GLU B C 1
ATOM 2156 O O . GLU B 1 84 ? -5.391 10.055 4.652 1 88.94 84 GLU B O 1
ATOM 2161 N N . LEU B 1 85 ? -6.367 11.664 3.527 1 86.94 85 LEU B N 1
ATOM 2162 C CA . LEU B 1 85 ? -7.336 11.953 4.582 1 86.94 85 LEU B CA 1
ATOM 2163 C C . LEU B 1 85 ? -8.203 10.734 4.871 1 86.94 85 LEU B C 1
ATOM 2165 O O . LEU B 1 85 ? -8.508 10.445 6.031 1 86.94 85 LEU B O 1
ATOM 2169 N N . MET B 1 86 ? -8.539 10.078 3.855 1 92.75 86 MET B N 1
ATOM 2170 C CA . MET B 1 86 ? -9.445 8.938 3.949 1 92.75 86 MET B CA 1
ATOM 2171 C C . MET B 1 86 ? -8.805 7.789 4.723 1 92.75 86 MET B C 1
ATOM 2173 O O . MET B 1 86 ? -9.484 7.074 5.461 1 92.75 86 MET B O 1
ATOM 2177 N N . PHE B 1 87 ? -7.473 7.695 4.617 1 92.19 87 PHE B N 1
ATOM 2178 C CA . PHE B 1 87 ? -6.914 6.43 5.082 1 92.19 87 PHE B CA 1
ATOM 2179 C C . PHE B 1 87 ? -5.812 6.668 6.105 1 92.19 87 PHE B C 1
ATOM 2181 O O . PHE B 1 87 ? -5.27 5.719 6.676 1 92.19 87 PHE B O 1
ATOM 2188 N N . SER B 1 88 ? -5.461 7.883 6.402 1 79.94 88 SER B N 1
ATOM 2189 C CA . SER B 1 88 ? -4.375 8.188 7.328 1 79.94 88 SER B CA 1
ATOM 2190 C C . SER B 1 88 ? -4.789 7.938 8.773 1 79.94 88 SER B C 1
ATOM 2192 O O . SER B 1 88 ? -3.939 7.805 9.656 1 79.94 88 SER B O 1
ATOM 2194 N N . GLY B 1 89 ? -6.082 7.848 9.086 1 75.38 89 GLY B N 1
ATOM 2195 C CA . GLY B 1 89 ? -6.551 7.727 10.461 1 75.38 89 GLY B CA 1
ATOM 2196 C C . GLY B 1 89 ? -6.492 9.031 11.227 1 75.38 89 GLY B C 1
ATOM 2197 O O . GLY B 1 89 ? -6.754 9.062 12.43 1 75.38 89 GLY B O 1
ATOM 2198 N N . GLU B 1 90 ? -6.176 10.055 10.586 1 70.06 90 GLU B N 1
ATOM 2199 C CA . GLU B 1 90 ? -6.016 11.344 11.258 1 70.06 90 GLU B CA 1
ATOM 2200 C C . GLU B 1 90 ? -7.359 12.031 11.453 1 70.06 90 GLU B C 1
ATOM 2202 O O . GLU B 1 90 ? -7.492 12.914 12.305 1 70.06 90 GLU B O 1
ATOM 2207 N N . VAL B 1 91 ? -8.273 11.734 10.625 1 74.81 91 VAL B N 1
ATOM 2208 C CA . VAL B 1 91 ? -9.609 12.297 10.742 1 74.81 91 VAL B CA 1
ATOM 2209 C C . VAL B 1 91 ? -10.414 11.508 11.773 1 74.81 91 VAL B C 1
ATOM 2211 O O . VAL B 1 91 ? -11.055 10.508 11.438 1 74.81 91 VAL B O 1
ATOM 2214 N N . ILE B 1 92 ? -10.227 11.852 13.039 1 74.31 92 ILE B N 1
ATOM 2215 C CA . ILE B 1 92 ? -10.883 11.156 14.141 1 74.31 92 ILE B CA 1
ATOM 2216 C C . ILE B 1 92 ? -11.992 12.039 14.711 1 74.31 92 ILE B C 1
ATOM 2218 O O . ILE B 1 92 ? -11.719 13.078 15.312 1 74.31 92 ILE B O 1
ATOM 2222 N N . PRO B 1 93 ? -13.133 11.516 14.523 1 77.94 93 PRO B N 1
ATOM 2223 C CA . PRO B 1 93 ? -14.242 12.312 15.062 1 77.94 93 PRO B CA 1
ATOM 2224 C C . PRO B 1 93 ? -14.25 12.352 16.594 1 77.94 93 PRO B C 1
ATOM 2226 O O . PRO B 1 93 ? -13.875 11.375 17.234 1 77.94 93 PRO B O 1
ATOM 2229 N N . GLU B 1 94 ? -14.492 13.531 17.156 1 75.12 94 GLU B N 1
ATOM 2230 C CA . GLU B 1 94 ? -14.648 13.672 18.609 1 75.12 94 GLU B CA 1
ATOM 2231 C C . GLU B 1 94 ? -15.898 12.961 19.109 1 75.12 94 GLU B C 1
ATOM 2233 O O . GLU B 1 94 ? -15.961 12.531 20.25 1 75.12 94 GLU B O 1
ATOM 2238 N N . GLY B 1 95 ? -16.797 12.711 18.312 1 79.69 95 GLY B N 1
ATOM 2239 C CA . GLY B 1 95 ? -18.062 12.047 18.594 1 79.69 95 GLY B CA 1
ATOM 2240 C C . GLY B 1 95 ? -18.344 10.867 17.688 1 79.69 95 GLY B C 1
ATOM 2241 O O . GLY B 1 95 ? -17.406 10.227 17.188 1 79.69 95 GLY B O 1
ATOM 2242 N N . PRO B 1 96 ? -19.547 10.602 17.688 1 85.69 96 PRO B N 1
ATOM 2243 C CA . PRO B 1 96 ? -19.906 9.508 16.781 1 85.69 96 PRO B CA 1
ATOM 2244 C C . PRO B 1 96 ? -19.484 9.773 15.344 1 85.69 96 PRO B C 1
ATOM 2246 O O . PRO B 1 96 ? -19.5 10.922 14.891 1 85.69 96 PRO B O 1
ATOM 2249 N N . ILE B 1 97 ? -19.078 8.773 14.734 1 87.06 97 ILE B N 1
ATOM 2250 C CA . ILE B 1 97 ? -18.75 8.875 13.32 1 87.06 97 ILE B CA 1
ATOM 2251 C C . ILE B 1 97 ? -19.984 9.336 12.539 1 87.06 97 ILE B C 1
ATOM 2253 O O . ILE B 1 97 ? -21.078 8.773 12.695 1 87.06 97 ILE B O 1
ATOM 2257 N N . PRO B 1 98 ? -19.797 10.414 11.758 1 89.88 98 PRO B N 1
ATOM 2258 C CA . PRO B 1 98 ? -20.922 10.82 10.93 1 89.88 98 PRO B CA 1
ATOM 2259 C C . PRO B 1 98 ? -21.5 9.664 10.109 1 89.88 98 PRO B C 1
ATOM 2261 O O . PRO B 1 98 ? -20.734 8.852 9.57 1 89.88 98 PRO B O 1
ATOM 2264 N N . ILE B 1 99 ? -22.734 9.555 10.008 1 90.62 99 ILE B N 1
ATOM 2265 C CA . ILE B 1 99 ? -23.453 8.438 9.398 1 90.62 99 ILE B CA 1
ATOM 2266 C C . ILE B 1 99 ? -23 8.266 7.949 1 90.62 99 ILE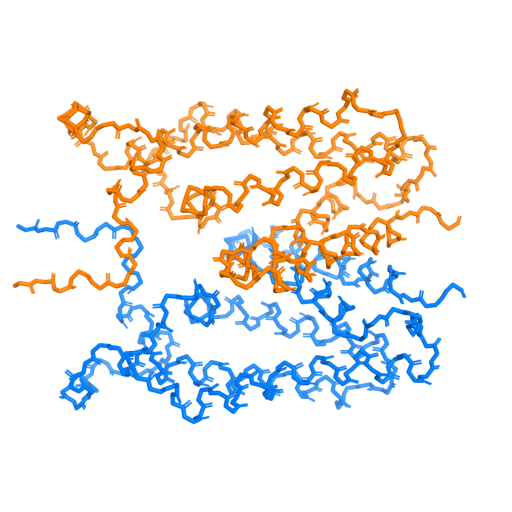 B C 1
ATOM 2268 O O . ILE B 1 99 ? -22.781 7.145 7.492 1 90.62 99 ILE B O 1
ATOM 2272 N N . ASP B 1 100 ? -22.875 9.375 7.227 1 91.12 100 ASP B N 1
ATOM 2273 C CA . ASP B 1 100 ? -22.484 9.32 5.824 1 91.12 100 ASP B CA 1
ATOM 2274 C C . ASP B 1 100 ? -21.078 8.75 5.676 1 91.12 100 ASP B C 1
ATOM 2276 O O . ASP B 1 100 ? -20.797 7.973 4.754 1 91.12 100 ASP B O 1
ATOM 2280 N N . LEU B 1 101 ? -20.25 9.141 6.543 1 92.56 101 LEU B N 1
ATOM 2281 C CA . LEU B 1 101 ? -18.875 8.625 6.496 1 92.56 101 LEU B CA 1
ATOM 2282 C C . LEU B 1 101 ? -18.859 7.121 6.73 1 92.56 101 LEU B C 1
ATOM 2284 O O . LEU B 1 101 ? -18.219 6.383 5.977 1 92.56 101 LEU B O 1
ATOM 2288 N N . ALA B 1 102 ? -19.531 6.684 7.738 1 93.12 102 ALA B N 1
ATOM 2289 C CA . ALA B 1 102 ? -19.609 5.254 8.031 1 93.12 102 ALA B CA 1
ATOM 2290 C C . ALA B 1 102 ? -20.234 4.492 6.871 1 93.12 102 ALA B C 1
ATOM 2292 O O . ALA B 1 102 ? -19.719 3.457 6.445 1 93.12 102 ALA B O 1
ATOM 2293 N N . LYS B 1 103 ? -21.297 5.016 6.367 1 95.81 103 LYS B N 1
ATOM 2294 C CA . LYS B 1 103 ? -22.047 4.375 5.289 1 95.81 103 LYS B CA 1
ATOM 2295 C C . LYS B 1 103 ? -21.203 4.254 4.027 1 95.81 103 LYS B C 1
ATOM 2297 O O . LYS B 1 103 ? -21.062 3.16 3.477 1 95.81 103 LYS B O 1
ATOM 2302 N N . TYR B 1 104 ? -20.641 5.328 3.598 1 94.94 104 TYR B N 1
ATOM 2303 C CA . TYR B 1 104 ? -19.906 5.316 2.34 1 94.94 104 TYR B CA 1
ATOM 2304 C C . TYR B 1 104 ? -18.609 4.512 2.471 1 94.94 104 TYR B C 1
ATOM 2306 O O . TYR B 1 104 ? -18.188 3.854 1.52 1 94.94 104 TYR B O 1
ATOM 2314 N N . GLY B 1 105 ? -18 4.594 3.65 1 95.38 105 GLY B N 1
ATOM 2315 C CA . GLY B 1 105 ? -16.828 3.75 3.889 1 95.38 105 GLY B CA 1
ATOM 2316 C C . GLY B 1 105 ? -17.141 2.268 3.783 1 95.38 105 GLY B C 1
ATOM 2317 O O . GLY B 1 105 ? -16.422 1.528 3.107 1 95.38 105 GLY B O 1
ATOM 2318 N N . GLU B 1 106 ? -18.156 1.872 4.406 1 96.56 106 GLU B N 1
ATOM 2319 C CA . GLU B 1 106 ? -18.578 0.475 4.383 1 96.56 106 GLU B CA 1
ATOM 2320 C C . GLU B 1 106 ? -18.984 0.045 2.977 1 96.56 106 GLU B C 1
ATOM 2322 O O . GLU B 1 106 ? -18.641 -1.053 2.533 1 96.56 106 GLU B O 1
ATOM 2327 N N . GLU B 1 107 ? -19.703 0.896 2.314 1 97.19 107 GLU B N 1
ATOM 2328 C CA . GLU B 1 107 ? -20.156 0.572 0.966 1 97.19 107 GLU B CA 1
ATOM 2329 C C . GLU B 1 107 ? -18.984 0.457 -0.003 1 97.19 107 GLU B C 1
ATOM 2331 O O . GLU B 1 107 ? -18.984 -0.406 -0.883 1 97.19 107 GLU B O 1
ATOM 2336 N N . ALA B 1 108 ? -18.031 1.351 0.107 1 97.56 108 ALA B N 1
ATOM 2337 C CA . ALA B 1 108 ? -16.844 1.277 -0.75 1 97.56 108 ALA B CA 1
ATOM 2338 C C . ALA B 1 108 ? -16.109 -0.044 -0.555 1 97.56 108 ALA B C 1
ATOM 2340 O O . ALA B 1 108 ? -15.75 -0.707 -1.529 1 97.56 108 ALA B O 1
ATOM 2341 N N . TYR B 1 109 ? -15.906 -0.428 0.676 1 97.12 109 TYR B N 1
ATOM 2342 C CA . TYR B 1 109 ? -15.258 -1.701 0.96 1 97.12 109 TYR B CA 1
ATOM 2343 C C . TYR B 1 109 ? -16.078 -2.867 0.415 1 97.12 109 TYR B C 1
ATOM 2345 O O . TYR B 1 109 ? -15.516 -3.826 -0.121 1 97.12 109 TYR B O 1
ATOM 2353 N N . TYR B 1 110 ? -17.344 -2.779 0.59 1 97.38 110 TYR B N 1
ATOM 2354 C CA . TYR B 1 110 ? -18.219 -3.857 0.145 1 97.38 110 TYR B CA 1
ATOM 2355 C C . TYR B 1 110 ? -18.109 -4.07 -1.36 1 97.38 110 TYR B C 1
ATOM 2357 O O . TYR B 1 110 ? -18.219 -5.199 -1.845 1 97.38 110 TYR B O 1
ATOM 2365 N N . GLU B 1 111 ? -17.859 -3.029 -2.121 1 97.5 111 GLU B N 1
ATOM 2366 C CA . GLU B 1 111 ? -17.703 -3.174 -3.566 1 97.5 111 GLU B CA 1
ATOM 2367 C C . GLU B 1 111 ? -16.484 -4.039 -3.906 1 97.5 111 GLU B C 1
ATOM 2369 O O . GLU B 1 111 ? -16.531 -4.824 -4.859 1 97.5 111 GLU B O 1
ATOM 2374 N N . LEU B 1 112 ? -15.438 -3.893 -3.168 1 97.56 112 LEU B N 1
ATOM 2375 C CA . LEU B 1 112 ? -14.289 -4.781 -3.332 1 97.56 112 LEU B CA 1
ATOM 2376 C C . LEU B 1 112 ? -14.617 -6.188 -2.846 1 97.56 112 LEU B C 1
ATOM 2378 O O . LEU B 1 112 ? -14.336 -7.168 -3.537 1 97.56 112 LEU B O 1
ATOM 2382 N N . PHE B 1 113 ? -15.234 -6.254 -1.697 1 98 113 PHE B N 1
ATOM 2383 C CA . PHE B 1 113 ? -15.609 -7.527 -1.086 1 98 113 PHE B CA 1
ATOM 2384 C C . PHE B 1 113 ? -16.438 -8.367 -2.047 1 98 113 PHE B C 1
ATOM 2386 O O . PHE B 1 113 ? -16.172 -9.555 -2.236 1 98 113 PHE B O 1
ATOM 2393 N N . ARG B 1 114 ? -17.375 -7.762 -2.66 1 97.56 114 ARG B N 1
ATOM 2394 C CA . ARG B 1 114 ? -18.328 -8.523 -3.459 1 97.56 114 ARG B CA 1
ATOM 2395 C C . ARG B 1 114 ? -17.688 -9.031 -4.742 1 97.56 114 ARG B C 1
ATOM 2397 O O . ARG B 1 114 ? -18.031 -10.109 -5.23 1 97.56 114 ARG B O 1
ATOM 2404 N N . VAL B 1 115 ? -16.719 -8.281 -5.328 1 97.81 115 VAL B N 1
ATOM 2405 C CA . VAL B 1 115 ? -16.016 -8.773 -6.504 1 97.81 115 VAL B CA 1
ATOM 2406 C C . VAL B 1 115 ? -15.203 -10.016 -6.133 1 97.81 115 VAL B C 1
ATOM 2408 O O . VAL B 1 115 ? -15.203 -11.008 -6.867 1 97.81 115 VAL B O 1
ATOM 2411 N N . VAL B 1 116 ? -14.523 -10 -4.969 1 98.5 116 VAL B N 1
ATOM 2412 C CA . VAL B 1 116 ? -13.742 -11.133 -4.5 1 98.5 116 VAL B CA 1
ATOM 2413 C C . VAL B 1 116 ? -14.656 -12.32 -4.23 1 98.5 116 VAL B C 1
ATOM 2415 O O . VAL B 1 116 ? -14.398 -13.438 -4.691 1 98.5 116 VAL B O 1
ATOM 2418 N N . GLN B 1 117 ? -15.734 -12.031 -3.541 1 98.56 117 GLN B N 1
ATOM 2419 C CA . GLN B 1 117 ? -16.703 -13.078 -3.221 1 98.56 117 GLN B CA 1
ATOM 2420 C C . GLN B 1 117 ? -17.281 -13.703 -4.488 1 98.56 117 GLN B C 1
ATOM 2422 O O . GLN B 1 117 ? -17.406 -14.922 -4.578 1 98.56 117 GLN B O 1
ATOM 2427 N N . TYR B 1 118 ? -17.609 -12.852 -5.402 1 98.06 118 TYR B N 1
ATOM 2428 C CA . TYR B 1 118 ? -18.141 -13.312 -6.684 1 98.06 118 TYR B CA 1
ATOM 2429 C C . TYR B 1 118 ? -17.156 -14.258 -7.367 1 98.06 118 TYR B C 1
ATOM 2431 O O . TYR B 1 118 ? -17.547 -15.32 -7.859 1 98.06 118 TYR B O 1
ATOM 2439 N N . GLY B 1 119 ? -15.898 -13.906 -7.41 1 98.38 119 GLY B N 1
ATOM 2440 C CA . GLY B 1 119 ? -14.883 -14.758 -8 1 98.38 119 GLY B CA 1
ATOM 2441 C C . GLY B 1 119 ? -14.727 -16.078 -7.273 1 98.38 119 GLY B C 1
ATOM 2442 O O . GLY B 1 119 ? -14.484 -17.125 -7.902 1 98.38 119 GLY B O 1
ATOM 2443 N N . GLN B 1 120 ? -14.828 -16.047 -5.953 1 98.56 120 GLN B N 1
ATOM 2444 C CA . GLN B 1 120 ? -14.766 -17.281 -5.176 1 98.56 120 GLN B CA 1
ATOM 2445 C C . GLN B 1 120 ? -15.961 -18.188 -5.473 1 98.56 120 GLN B C 1
ATOM 2447 O O . GLN B 1 120 ? -15.805 -19.391 -5.656 1 98.56 120 GLN B O 1
ATOM 2452 N N . GLU B 1 121 ? -17.094 -17.594 -5.52 1 98.06 121 GLU B N 1
ATOM 2453 C CA . GLU B 1 121 ? -18.312 -18.344 -5.809 1 98.06 121 GLU B CA 1
ATOM 2454 C C . GLU B 1 121 ? -18.25 -18.984 -7.188 1 98.06 121 GLU B C 1
ATOM 2456 O O . GLU B 1 121 ? -18.766 -20.078 -7.391 1 98.06 121 GLU B O 1
ATOM 2461 N N . LYS B 1 122 ? -17.609 -18.312 -8.156 1 97.69 122 LYS B N 1
ATOM 2462 C CA . LYS B 1 122 ? -17.5 -18.812 -9.523 1 97.69 122 LYS B CA 1
ATOM 2463 C C . LYS B 1 122 ? -16.328 -19.797 -9.648 1 97.69 122 LYS B C 1
ATOM 2465 O O . LYS B 1 122 ? -16.094 -20.344 -10.727 1 97.69 122 LYS B O 1
ATOM 2470 N N . GLY B 1 123 ? -15.555 -19.938 -8.625 1 98 123 GLY B N 1
ATOM 2471 C CA . GLY B 1 123 ? -14.445 -20.875 -8.617 1 98 123 GLY B CA 1
ATOM 2472 C C . GLY B 1 123 ? -13.188 -20.328 -9.266 1 98 123 GLY B C 1
ATOM 2473 O O . GLY B 1 123 ? -12.25 -21.062 -9.539 1 98 123 GLY B O 1
ATOM 2474 N N . VAL B 1 124 ? -13.188 -19.031 -9.5 1 98.25 124 VAL B N 1
ATOM 2475 C CA . VAL B 1 124 ? -12.047 -18.391 -10.141 1 98.25 124 VAL B CA 1
ATOM 2476 C C . VAL B 1 124 ? -10.984 -18.047 -9.102 1 98.25 124 VAL B C 1
ATOM 2478 O O . VAL B 1 124 ? -9.789 -18.172 -9.367 1 98.25 124 VAL B O 1
ATOM 2481 N N . PHE B 1 125 ? -11.43 -17.609 -7.938 1 98.62 125 PHE B N 1
ATOM 2482 C CA . PHE B 1 125 ? -10.539 -17.344 -6.816 1 98.62 125 PHE B CA 1
ATOM 2483 C C . PHE B 1 125 ? -10.641 -18.453 -5.77 1 98.62 125 PHE B C 1
ATOM 2485 O O . PHE B 1 125 ? -11.672 -19.109 -5.645 1 98.62 125 PHE B O 1
ATOM 2492 N N . GLN B 1 126 ? -9.57 -18.641 -5.035 1 98.25 126 GLN B N 1
ATOM 2493 C CA . GLN B 1 126 ? -9.469 -19.703 -4.047 1 98.25 126 GLN B CA 1
ATOM 2494 C C . GLN B 1 126 ? -10.555 -19.578 -2.984 1 98.25 126 GLN B C 1
ATOM 2496 O O . GLN B 1 126 ? -10.594 -18.594 -2.238 1 98.25 126 GLN B O 1
ATOM 2501 N N . LYS B 1 127 ? -11.359 -20.594 -2.805 1 97.12 127 LYS B N 1
ATOM 2502 C CA . LYS B 1 127 ? -12.531 -20.562 -1.93 1 97.12 127 LYS B CA 1
ATOM 2503 C C . LYS B 1 127 ? -12.133 -20.797 -0.474 1 97.12 127 LYS B C 1
ATOM 2505 O O . LYS B 1 127 ? -12.898 -20.469 0.441 1 97.12 127 LYS B O 1
ATOM 2510 N N . GLU B 1 128 ? -10.977 -21.375 -0.253 1 96.69 128 GLU B N 1
ATOM 2511 C CA . GLU B 1 128 ? -10.547 -21.734 1.099 1 96.69 128 GLU B CA 1
ATOM 2512 C C . GLU B 1 128 ? -10.031 -20.5 1.85 1 96.69 128 GLU B C 1
ATOM 2514 O O . GLU B 1 128 ? -9.875 -20.531 3.072 1 96.69 128 GLU B O 1
ATOM 2519 N N . ILE B 1 129 ? -9.75 -19.469 1.054 1 97.38 129 ILE B N 1
ATOM 2520 C CA . ILE B 1 129 ? -9.258 -18.234 1.679 1 97.38 129 ILE B CA 1
ATOM 2521 C C . ILE B 1 129 ? -10.445 -17.375 2.105 1 97.38 129 ILE B C 1
ATOM 2523 O O . ILE B 1 129 ? -11.391 -17.172 1.339 1 97.38 129 ILE B O 1
ATOM 2527 N N . ASN B 1 130 ? -10.359 -16.906 3.359 1 97.62 130 ASN B N 1
ATOM 2528 C CA . ASN B 1 130 ? -11.367 -15.969 3.842 1 97.62 130 ASN B CA 1
ATOM 2529 C C . ASN B 1 130 ? -11.508 -14.773 2.91 1 97.62 130 ASN B C 1
ATOM 2531 O O . ASN B 1 130 ? -10.508 -14.18 2.492 1 97.62 130 ASN B O 1
ATOM 2535 N N . THR B 1 131 ? -12.742 -14.398 2.562 1 98.31 131 THR B N 1
ATOM 2536 C CA . THR B 1 131 ? -13.016 -13.352 1.58 1 98.31 131 THR B CA 1
ATOM 2537 C C . THR B 1 131 ? -12.414 -12.023 2.025 1 98.31 131 THR B C 1
ATOM 2539 O O . THR B 1 131 ? -11.781 -11.328 1.229 1 98.31 131 THR B O 1
ATOM 2542 N N . ASP B 1 132 ? -12.531 -11.656 3.297 1 97.75 132 ASP B N 1
ATOM 2543 C CA . ASP B 1 132 ? -12 -10.414 3.83 1 97.75 132 ASP B CA 1
ATOM 2544 C C . ASP B 1 132 ? -10.477 -10.375 3.721 1 97.75 132 ASP B C 1
ATOM 2546 O O . ASP B 1 132 ? -9.898 -9.352 3.369 1 97.75 132 ASP B O 1
ATOM 2550 N N . ALA B 1 133 ? -9.875 -11.469 4.012 1 97.5 133 ALA B N 1
ATOM 2551 C CA . ALA B 1 133 ? -8.422 -11.547 3.959 1 97.5 133 ALA B CA 1
ATOM 2552 C C . A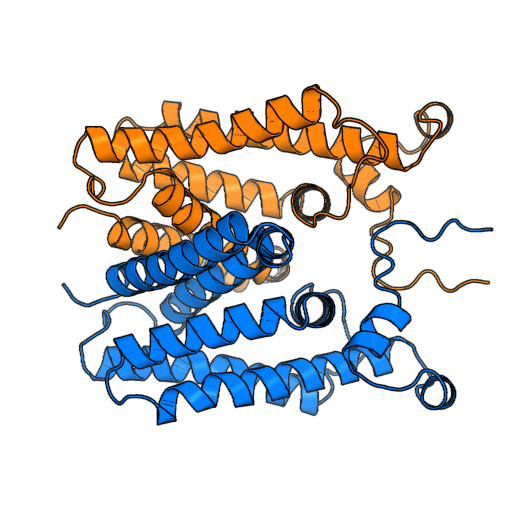LA B 1 133 ? -7.914 -11.398 2.527 1 97.5 133 ALA B C 1
ATOM 2554 O O . ALA B 1 133 ? -6.914 -10.719 2.285 1 97.5 133 ALA B O 1
ATOM 2555 N N . MET B 1 134 ? -8.602 -12.031 1.633 1 98.44 134 MET B N 1
ATOM 2556 C CA . MET B 1 134 ? -8.234 -11.914 0.225 1 98.44 134 MET B CA 1
ATOM 2557 C C . MET B 1 134 ? -8.43 -10.484 -0.268 1 98.44 134 MET B C 1
ATOM 2559 O O . MET B 1 134 ? -7.57 -9.938 -0.959 1 98.44 134 MET B O 1
ATOM 2563 N N . ALA B 1 135 ? -9.594 -9.898 0.106 1 98.5 135 ALA B N 1
ATOM 2564 C CA . ALA B 1 135 ? -9.867 -8.516 -0.26 1 98.5 135 ALA B CA 1
ATOM 2565 C C . ALA B 1 135 ? -8.789 -7.578 0.294 1 98.5 135 ALA B C 1
ATOM 2567 O O . ALA B 1 135 ? -8.336 -6.668 -0.4 1 98.5 135 ALA B O 1
ATOM 2568 N N . MET B 1 136 ? -8.359 -7.789 1.526 1 98.12 136 MET B N 1
ATOM 2569 C CA . MET B 1 136 ? -7.316 -6.988 2.158 1 98.12 136 MET B CA 1
ATOM 2570 C C . MET B 1 136 ? -6 -7.109 1.396 1 98.12 136 MET B C 1
ATOM 2572 O O . MET B 1 136 ? -5.285 -6.117 1.225 1 98.12 136 MET B O 1
ATOM 2576 N N . THR B 1 137 ? -5.695 -8.289 0.938 1 98.62 137 THR B N 1
ATOM 2577 C CA . THR B 1 137 ? -4.484 -8.5 0.152 1 98.62 137 THR B CA 1
ATOM 2578 C C . THR B 1 137 ? -4.523 -7.668 -1.128 1 98.62 137 THR B C 1
ATOM 2580 O O . THR B 1 137 ? -3.566 -6.953 -1.439 1 98.62 137 THR B O 1
ATOM 2583 N N . VAL B 1 138 ? -5.617 -7.711 -1.811 1 98.75 138 VAL B N 1
ATOM 2584 C CA . VAL B 1 138 ? -5.766 -6.969 -3.059 1 98.75 138 VAL B CA 1
ATOM 2585 C C . VAL B 1 138 ? -5.727 -5.469 -2.777 1 98.75 138 VAL B C 1
ATOM 2587 O O . VAL B 1 138 ? -4.988 -4.73 -3.43 1 98.75 138 VAL B O 1
ATOM 2590 N N . TRP B 1 139 ? -6.484 -5.027 -1.763 1 98.75 139 TRP B N 1
ATOM 2591 C CA . TRP B 1 139 ? -6.547 -3.617 -1.397 1 98.75 139 TRP B CA 1
ATOM 2592 C C . TRP B 1 139 ? -5.168 -3.096 -1.004 1 98.75 139 TRP B C 1
ATOM 2594 O O . TRP B 1 139 ? -4.754 -2.025 -1.451 1 98.75 139 TRP B O 1
ATOM 2604 N N . SER B 1 140 ? -4.484 -3.861 -0.176 1 98.75 140 SER B N 1
ATOM 2605 C CA . SER B 1 140 ? -3.146 -3.475 0.256 1 98.75 140 SER B CA 1
ATOM 2606 C C . SER B 1 140 ? -2.223 -3.256 -0.937 1 98.75 140 SER B C 1
ATOM 2608 O O . SER B 1 140 ? -1.471 -2.277 -0.976 1 98.75 140 SER B O 1
ATOM 2610 N N . SER B 1 141 ? -2.307 -4.09 -1.906 1 98.88 141 SER B N 1
ATOM 2611 C CA . SER B 1 141 ? -1.414 -4.039 -3.059 1 98.88 141 SER B CA 1
ATOM 2612 C C . SER B 1 141 ? -1.664 -2.793 -3.898 1 98.88 141 SER B C 1
ATOM 2614 O O . SER B 1 141 ? -0.728 -2.057 -4.223 1 98.88 141 SER B O 1
ATOM 2616 N N . VAL B 1 142 ? -2.941 -2.523 -4.152 1 98.81 142 VAL B N 1
ATOM 2617 C CA . VAL B 1 142 ? -3.236 -1.4 -5.035 1 98.81 142 VAL B CA 1
ATOM 2618 C C . VAL B 1 142 ? -3.049 -0.086 -4.281 1 98.81 142 VAL B C 1
ATOM 2620 O O . VAL B 1 142 ? -2.629 0.917 -4.867 1 98.81 142 VAL B O 1
ATOM 2623 N N . HIS B 1 143 ? -3.379 -0.056 -3 1 98.5 143 HIS B N 1
ATOM 2624 C CA . HIS B 1 143 ? -3.139 1.139 -2.199 1 98.5 143 HIS B CA 1
ATOM 2625 C C . HIS B 1 143 ? -1.649 1.455 -2.115 1 98.5 143 HIS B C 1
ATOM 2627 O O . HIS B 1 143 ? -1.238 2.596 -2.348 1 98.5 143 HIS B O 1
ATOM 2633 N N . GLY B 1 144 ? -0.875 0.429 -1.804 1 98.5 144 GLY B N 1
ATOM 2634 C CA . GLY B 1 144 ? 0.564 0.628 -1.734 1 98.5 144 GLY B CA 1
ATOM 2635 C C . GLY B 1 144 ? 1.163 1.115 -3.041 1 98.5 144 GLY B C 1
ATOM 2636 O O . GLY B 1 144 ? 2.016 2.004 -3.045 1 98.5 144 GLY B O 1
ATOM 2637 N N . PHE B 1 145 ? 0.71 0.565 -4.141 1 98.75 145 PHE B N 1
ATOM 2638 C CA . PHE B 1 145 ? 1.216 0.973 -5.445 1 98.75 145 PHE B CA 1
ATOM 2639 C C . PHE B 1 145 ? 0.885 2.434 -5.723 1 98.75 145 PHE B C 1
ATOM 2641 O O . PHE B 1 145 ? 1.729 3.186 -6.215 1 98.75 145 PHE B O 1
ATOM 2648 N N . ALA B 1 146 ? -0.359 2.803 -5.449 1 98.25 146 ALA B N 1
ATOM 2649 C CA . ALA B 1 146 ? -0.785 4.18 -5.672 1 98.25 146 ALA B CA 1
ATOM 2650 C C . ALA B 1 146 ? 0.065 5.156 -4.859 1 98.25 146 ALA B C 1
ATOM 2652 O O . ALA B 1 146 ? 0.536 6.168 -5.387 1 98.25 146 ALA B O 1
ATOM 2653 N N . VAL B 1 147 ? 0.265 4.797 -3.643 1 96.06 147 VAL B N 1
ATOM 2654 C CA . VAL B 1 147 ? 0.983 5.684 -2.73 1 96.06 147 VAL B CA 1
ATOM 2655 C C . VAL B 1 147 ? 2.449 5.773 -3.146 1 96.06 147 VAL B C 1
ATOM 2657 O O . VAL B 1 147 ? 2.994 6.871 -3.289 1 96.06 147 VAL B O 1
ATOM 2660 N N . LEU B 1 148 ? 3.09 4.703 -3.453 1 96.69 148 LEU B N 1
ATOM 2661 C CA . LEU B 1 148 ? 4.523 4.652 -3.715 1 96.69 148 LEU B CA 1
ATOM 2662 C C . LEU B 1 148 ? 4.855 5.289 -5.062 1 96.69 148 LEU B C 1
ATOM 2664 O O . LEU B 1 148 ? 5.992 5.707 -5.293 1 96.69 148 LEU B O 1
ATOM 2668 N N . ASN B 1 149 ? 3.844 5.391 -5.945 1 97.12 149 ASN B N 1
ATOM 2669 C CA . ASN B 1 149 ? 4.145 5.871 -7.289 1 97.12 149 ASN B CA 1
ATOM 2670 C C . ASN B 1 149 ? 3.463 7.207 -7.574 1 97.12 149 ASN B C 1
ATOM 2672 O O . ASN B 1 149 ? 3.363 7.625 -8.727 1 97.12 149 ASN B O 1
ATOM 2676 N N . GLU B 1 150 ? 2.994 7.863 -6.57 1 94.38 150 GLU B N 1
ATOM 2677 C CA . GLU B 1 150 ? 2.283 9.133 -6.734 1 94.38 150 GLU B CA 1
ATOM 2678 C C . GLU B 1 150 ? 3.137 10.148 -7.477 1 94.38 150 GLU B C 1
ATOM 2680 O O . GLU B 1 150 ? 2.656 10.82 -8.391 1 94.38 150 GLU B O 1
ATOM 2685 N N . ARG B 1 151 ? 4.398 10.305 -7.094 1 90.31 151 ARG B N 1
ATOM 2686 C CA . ARG B 1 151 ? 5.273 11.312 -7.691 1 90.31 151 ARG B CA 1
ATOM 2687 C C . ARG B 1 151 ? 5.652 10.922 -9.117 1 90.31 151 ARG B C 1
ATOM 2689 O O . ARG B 1 151 ? 5.875 11.789 -9.969 1 90.31 151 ARG B O 1
ATOM 2696 N N . TYR B 1 152 ? 5.703 9.641 -9.383 1 93.06 152 TYR B N 1
ATOM 2697 C CA . TYR B 1 152 ? 6.184 9.164 -10.68 1 93.06 152 TYR B CA 1
ATOM 2698 C C . TYR B 1 152 ? 5.113 9.328 -11.75 1 93.06 152 TYR B C 1
ATOM 2700 O O . TYR B 1 152 ? 5.422 9.625 -12.906 1 93.06 152 TYR B O 1
ATOM 2708 N N . ILE B 1 153 ? 3.879 9.203 -11.297 1 94.94 153 ILE B N 1
ATOM 2709 C CA . ILE B 1 153 ? 2.82 9.336 -12.289 1 94.94 153 ILE B CA 1
ATOM 2710 C C . ILE B 1 153 ? 2.639 10.812 -12.656 1 94.94 153 ILE B C 1
ATOM 2712 O O . ILE B 1 153 ? 2.031 11.133 -13.68 1 94.94 153 ILE B O 1
ATOM 2716 N N . LYS B 1 154 ? 3.182 11.703 -11.898 1 92.5 154 LYS B N 1
ATOM 2717 C CA . LYS B 1 154 ? 3.098 13.141 -12.141 1 92.5 154 LYS B CA 1
ATOM 2718 C C . LYS B 1 154 ? 4.344 13.648 -12.859 1 92.5 154 LYS B C 1
ATOM 2720 O O . LYS B 1 154 ? 4.496 14.852 -13.078 1 92.5 154 LYS B O 1
ATOM 2725 N N . SER B 1 155 ? 5.215 12.727 -13.188 1 94.81 155 SER B N 1
ATOM 2726 C CA . SER B 1 155 ? 6.457 13.094 -13.867 1 94.81 155 SER B CA 1
ATOM 2727 C C . SER B 1 155 ? 6.176 13.75 -15.211 1 94.81 155 SER B C 1
ATOM 2729 O O . SER B 1 155 ? 5.246 13.359 -15.922 1 94.81 155 SER B O 1
ATOM 2731 N N . GLU B 1 156 ? 6.977 14.695 -15.578 1 94.5 156 GLU B N 1
ATOM 2732 C CA . GLU B 1 156 ? 6.867 15.328 -16.891 1 94.5 156 GLU B CA 1
ATOM 2733 C C . GLU B 1 156 ? 7.426 14.422 -17.984 1 94.5 156 GLU B C 1
ATOM 2735 O O . GLU B 1 156 ? 7.152 14.625 -19.172 1 94.5 156 GLU B O 1
ATOM 2740 N N . ASP B 1 157 ? 8.188 13.453 -17.562 1 96.5 157 ASP B N 1
ATOM 2741 C CA . ASP B 1 157 ? 8.781 12.508 -18.5 1 96.5 157 ASP B CA 1
ATOM 2742 C C . ASP B 1 157 ? 7.785 11.406 -18.875 1 96.5 157 ASP B C 1
ATOM 2744 O O . ASP B 1 157 ? 7.445 10.562 -18.047 1 96.5 157 ASP B O 1
ATOM 2748 N N . PRO B 1 158 ? 7.332 11.43 -20.125 1 96.56 158 PRO B N 1
ATOM 2749 C CA . PRO B 1 158 ? 6.34 10.43 -20.531 1 96.56 158 PRO B CA 1
ATOM 2750 C C . PRO B 1 158 ? 6.836 9 -20.359 1 96.56 158 PRO B C 1
ATOM 2752 O O . PRO B 1 158 ? 6.043 8.094 -20.094 1 96.56 158 PRO B O 1
ATOM 2755 N N . ALA B 1 159 ? 8.133 8.758 -20.453 1 97.19 159 ALA B N 1
ATOM 2756 C CA . ALA B 1 159 ? 8.68 7.414 -20.297 1 97.19 159 ALA B CA 1
ATOM 2757 C C . ALA B 1 159 ? 8.484 6.91 -18.875 1 97.19 159 ALA B C 1
ATOM 2759 O O . ALA B 1 159 ? 8.227 5.727 -18.656 1 97.19 159 ALA B O 1
ATOM 2760 N N . VAL B 1 160 ? 8.648 7.871 -17.953 1 96.94 160 VAL B N 1
ATOM 2761 C CA . VAL B 1 160 ? 8.438 7.52 -16.562 1 96.94 160 VAL B CA 1
ATOM 2762 C C . VAL B 1 160 ? 6.969 7.164 -16.328 1 96.94 160 VAL B C 1
ATOM 2764 O O . VAL B 1 160 ? 6.664 6.148 -15.703 1 96.94 160 VAL B O 1
ATOM 2767 N N . ARG B 1 161 ? 6.051 7.945 -16.828 1 97.31 161 ARG B N 1
ATOM 2768 C CA . ARG B 1 161 ? 4.621 7.703 -16.656 1 97.31 161 ARG B CA 1
ATOM 2769 C C . ARG B 1 161 ? 4.207 6.387 -17.312 1 97.31 161 ARG B C 1
ATOM 2771 O O . ARG B 1 161 ? 3.404 5.641 -16.75 1 97.31 161 ARG B O 1
ATOM 2778 N N . GLU B 1 162 ? 4.719 6.094 -18.453 1 97.25 162 GLU B N 1
ATOM 2779 C CA . GLU B 1 162 ? 4.406 4.855 -19.156 1 97.25 162 GLU B CA 1
ATOM 2780 C C . GLU B 1 162 ? 4.895 3.639 -18.375 1 97.25 162 GLU B C 1
ATOM 2782 O O . GLU B 1 162 ? 4.211 2.613 -18.312 1 97.25 162 GLU B O 1
ATOM 2787 N N . ARG B 1 163 ? 6.062 3.764 -17.812 1 96.88 163 ARG B N 1
ATOM 2788 C CA . ARG B 1 163 ? 6.598 2.676 -17 1 96.88 163 ARG B CA 1
ATOM 2789 C C . ARG B 1 163 ? 5.699 2.395 -15.797 1 96.88 163 ARG B C 1
ATOM 2791 O O . ARG B 1 163 ? 5.441 1.234 -15.469 1 96.88 163 ARG B O 1
ATOM 2798 N N . VAL B 1 164 ? 5.227 3.438 -15.195 1 97.88 164 VAL B N 1
ATOM 2799 C CA . VAL B 1 164 ? 4.344 3.297 -14.039 1 97.88 164 VAL B CA 1
ATOM 2800 C C . VAL B 1 164 ? 3.051 2.605 -14.461 1 97.88 164 VAL B C 1
ATOM 2802 O O . VAL B 1 164 ? 2.549 1.728 -13.75 1 97.88 164 VAL B O 1
ATOM 2805 N N . GLU B 1 165 ? 2.508 2.941 -15.594 1 97.38 165 GLU B N 1
ATOM 2806 C CA . GLU B 1 165 ? 1.279 2.338 -16.109 1 97.38 165 GLU B CA 1
ATOM 2807 C C . GLU B 1 165 ? 1.475 0.853 -16.391 1 97.38 165 GLU B C 1
ATOM 2809 O O . GLU B 1 165 ? 0.606 0.034 -16.094 1 97.38 165 GLU B O 1
ATOM 2814 N N . MET B 1 166 ? 2.59 0.567 -16.953 1 97.31 166 MET B N 1
ATOM 2815 C CA . MET B 1 166 ? 2.895 -0.834 -17.234 1 97.31 166 MET B CA 1
ATOM 2816 C C . MET B 1 166 ? 3.037 -1.624 -15.93 1 97.31 166 MET B C 1
ATOM 2818 O O . MET B 1 166 ? 2.584 -2.766 -15.844 1 97.31 166 MET B O 1
ATOM 2822 N N . GLN B 1 167 ? 3.68 -1.041 -14.953 1 97.94 167 GLN B N 1
ATOM 2823 C CA . GLN B 1 167 ? 3.854 -1.704 -13.672 1 97.94 167 GLN B CA 1
ATOM 2824 C C . GLN B 1 167 ? 2.516 -1.895 -12.961 1 97.94 167 GLN B C 1
ATOM 2826 O O . GLN B 1 167 ? 2.318 -2.881 -12.25 1 97.94 167 GLN B O 1
ATOM 2831 N N . MET B 1 168 ? 1.604 -0.923 -13.172 1 98.5 168 MET B N 1
ATOM 2832 C CA . MET B 1 168 ? 0.263 -1.073 -12.617 1 98.5 168 MET B CA 1
ATOM 2833 C C . MET B 1 168 ? -0.417 -2.322 -13.164 1 98.5 168 MET B C 1
ATOM 2835 O O . MET B 1 168 ? -0.98 -3.113 -12.406 1 98.5 168 MET B O 1
ATOM 2839 N N . SER B 1 169 ? -0.365 -2.486 -14.477 1 98.06 169 SER B N 1
ATOM 2840 C CA . SER B 1 169 ? -0.97 -3.65 -15.109 1 98.06 169 SER B CA 1
ATOM 2841 C C . SER B 1 169 ? -0.333 -4.945 -14.617 1 98.06 169 SER B C 1
ATOM 2843 O O . SER B 1 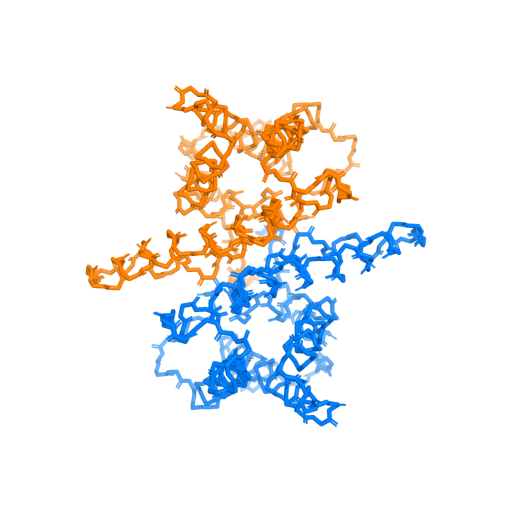169 ? -1.034 -5.922 -14.344 1 98.06 169 SER B O 1
ATOM 2845 N N . LEU B 1 170 ? 0.934 -4.973 -14.477 1 98.19 170 LEU B N 1
ATOM 2846 C CA . LEU B 1 170 ? 1.646 -6.16 -14.023 1 98.19 170 LEU B CA 1
ATOM 2847 C C . LEU B 1 170 ? 1.314 -6.473 -12.57 1 98.19 170 LEU B C 1
ATOM 2849 O O . LEU B 1 170 ? 1.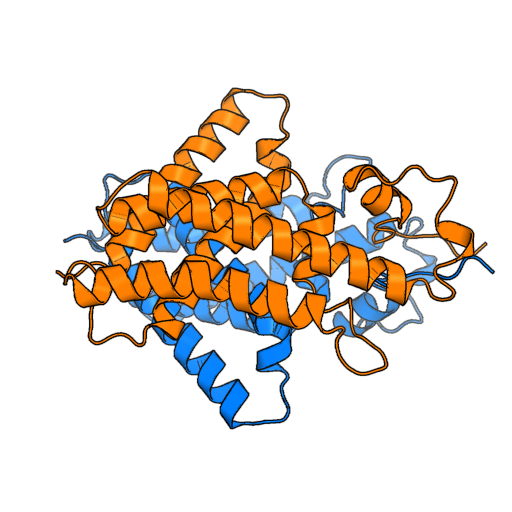104 -7.633 -12.211 1 98.19 170 LEU B O 1
ATOM 2853 N N . LEU B 1 171 ? 1.31 -5.445 -11.742 1 98.5 171 LEU B N 1
ATOM 2854 C CA . LEU B 1 171 ? 0.923 -5.617 -10.344 1 98.5 171 LEU B CA 1
ATOM 2855 C C . LEU B 1 171 ? -0.425 -6.324 -10.234 1 98.5 171 LEU B C 1
ATOM 2857 O O . LEU B 1 171 ? -0.563 -7.297 -9.492 1 98.5 171 LEU B O 1
ATOM 2861 N N . LEU B 1 172 ? -1.393 -5.844 -10.961 1 98.62 172 LEU B N 1
ATOM 2862 C CA . LEU B 1 172 ? -2.742 -6.395 -10.891 1 98.62 172 LEU B CA 1
ATOM 2863 C C . LEU B 1 172 ? -2.768 -7.836 -11.383 1 98.62 172 LEU B C 1
ATOM 2865 O O . LEU B 1 172 ? -3.428 -8.688 -10.789 1 98.62 172 LEU B O 1
ATOM 2869 N N . THR B 1 173 ? -2.037 -8.117 -12.422 1 98 173 THR B N 1
ATOM 2870 C CA . THR B 1 173 ? -1.955 -9.477 -12.945 1 98 173 THR B CA 1
ATOM 2871 C C . THR B 1 173 ? -1.355 -10.422 -11.914 1 98 173 THR B C 1
ATOM 2873 O O . THR B 1 173 ? -1.913 -11.484 -11.641 1 98 173 THR B O 1
ATOM 2876 N N . LEU B 1 174 ? -0.294 -10.047 -11.312 1 97.94 174 LEU B N 1
ATOM 2877 C CA . LEU B 1 174 ? 0.417 -10.914 -10.375 1 97.94 174 LEU B CA 1
ATOM 2878 C C . LEU B 1 174 ? -0.396 -11.117 -9.102 1 97.94 174 LEU B C 1
ATOM 2880 O O . LEU B 1 174 ? -0.438 -12.227 -8.562 1 97.94 174 LEU B O 1
ATOM 2884 N N . VAL B 1 175 ? -1.008 -10.055 -8.57 1 98.44 175 VAL B N 1
ATOM 2885 C CA . VAL B 1 175 ? -1.832 -10.156 -7.375 1 98.44 175 VAL B CA 1
ATOM 2886 C C . VAL B 1 175 ? -3.012 -11.094 -7.641 1 98.44 175 VAL B C 1
ATOM 2888 O O . VAL B 1 175 ? -3.322 -11.961 -6.82 1 98.44 175 VAL B O 1
ATOM 2891 N N . ILE B 1 176 ? -3.641 -10.93 -8.797 1 98.38 176 ILE B N 1
ATOM 2892 C CA . ILE B 1 176 ? -4.781 -11.773 -9.148 1 98.38 176 ILE B CA 1
ATOM 2893 C C . ILE B 1 176 ? -4.32 -13.219 -9.328 1 98.38 176 ILE B C 1
ATOM 2895 O O . ILE B 1 176 ? -5.004 -14.148 -8.898 1 98.38 176 ILE B O 1
ATOM 2899 N N . ASP B 1 177 ? -3.164 -13.445 -9.898 1 97 177 ASP B N 1
ATOM 2900 C CA . ASP B 1 177 ? -2.629 -14.789 -10.055 1 97 177 ASP B CA 1
ATOM 2901 C C . ASP B 1 177 ? -2.42 -15.461 -8.695 1 97 177 ASP B C 1
ATOM 2903 O O . ASP B 1 177 ? -2.572 -16.672 -8.57 1 97 177 ASP B O 1
ATOM 2907 N N . GLY B 1 178 ? -2.074 -14.672 -7.688 1 97.69 178 GLY B N 1
ATOM 2908 C CA . GLY B 1 178 ? -1.814 -15.203 -6.359 1 97.69 178 GLY B CA 1
ATOM 2909 C C . GLY B 1 178 ? -3.066 -15.695 -5.656 1 97.69 178 GLY B C 1
ATOM 2910 O O . GLY B 1 178 ? -2.986 -16.484 -4.707 1 97.69 178 GLY B O 1
ATOM 2911 N N . ILE B 1 179 ? -4.191 -15.211 -6.109 1 98.19 179 ILE B N 1
ATOM 2912 C CA . ILE B 1 179 ? -5.418 -15.57 -5.402 1 98.19 179 ILE B CA 1
ATOM 2913 C C . ILE B 1 179 ? -6.262 -16.5 -6.273 1 98.19 179 ILE B C 1
ATOM 2915 O O . ILE B 1 179 ? -7.301 -17 -5.832 1 98.19 179 ILE B O 1
ATOM 2919 N N . ARG B 1 180 ? -5.859 -16.688 -7.496 1 96.75 180 ARG B N 1
ATOM 2920 C CA . ARG B 1 180 ? -6.609 -17.516 -8.438 1 96.75 180 ARG B CA 1
ATOM 2921 C C . ARG B 1 180 ? -6.539 -18.984 -8.039 1 96.75 180 ARG B C 1
ATOM 2923 O O . ARG B 1 180 ? -5.551 -19.438 -7.453 1 96.75 180 ARG B O 1
ATOM 2930 N N . THR B 1 181 ? -7.613 -19.688 -8.312 1 92.62 181 THR B N 1
ATOM 2931 C CA . THR B 1 181 ? -7.617 -21.125 -8.156 1 92.62 181 THR B CA 1
ATOM 2932 C C . THR B 1 181 ? -6.633 -21.781 -9.117 1 92.62 181 THR B C 1
ATOM 2934 O O . THR B 1 181 ? -6.527 -21.375 -10.273 1 92.62 181 THR B O 1
ATOM 2937 N N . LEU B 1 182 ? -5.703 -22.719 -8.531 1 75.81 182 LEU B N 1
ATOM 2938 C CA . LEU B 1 182 ? -4.754 -23.453 -9.359 1 75.81 182 LEU B CA 1
ATOM 2939 C C . LEU B 1 182 ? -5.48 -24.359 -10.344 1 75.81 182 LEU B C 1
ATOM 2941 O O . LEU B 1 182 ? -6.566 -24.875 -10.047 1 75.81 182 LEU B O 1
#